Protein AF-A0A7C5IS48-F1 (afdb_monomer)

pLDDT: mean 80.44, std 17.01, range [43.25, 98.69]

Secondary structure (DSSP, 8-state):
-HHHHHHHHHHHHHHHHHHHHHHHHHHHHHHHHHHHHHHHHHT------SS---HHHHHHHHS-TTS---SS--SS--EEEEEEEEETTEEEEEEEEEEE-BTBSB--EEEESSTTSS-EE-S--HHHHHHHH-TT-EEEEEEEEEEEE-TT--EEEEEEEEEE-TT-TTEEEEEEEEEEESSTTSS-B--SSSSTTEEEEEEEETTTTEEEEEET----S---------

Structure (mmCIF, N/CA/C/O backbone):
data_AF-A0A7C5IS48-F1
#
_entry.id   AF-A0A7C5IS48-F1
#
loop_
_atom_site.group_PDB
_atom_site.id
_atom_site.type_symbol
_atom_site.label_atom_id
_atom_site.label_alt_id
_atom_site.label_comp_id
_atom_site.label_asym_id
_atom_site.label_entity_id
_atom_site.label_seq_id
_atom_site.pdbx_PDB_ins_code
_atom_site.Cartn_x
_atom_site.Cartn_y
_atom_site.Cartn_z
_atom_site.occupancy
_atom_site.B_iso_or_equiv
_atom_site.auth_seq_id
_atom_site.auth_comp_id
_atom_site.auth_asym_id
_atom_site.auth_atom_id
_atom_site.pdbx_PDB_model_num
ATOM 1 N N . MET A 1 1 ? -53.962 -25.304 -51.558 1.00 57.97 1 MET A N 1
ATOM 2 C CA . MET A 1 1 ? -52.953 -25.602 -50.511 1.00 57.97 1 MET A CA 1
ATOM 3 C C . MET A 1 1 ? -51.888 -24.504 -50.387 1.00 57.97 1 MET A C 1
ATOM 5 O O . MET A 1 1 ? -51.662 -24.047 -49.278 1.00 57.97 1 MET A O 1
ATOM 9 N N . LYS A 1 2 ? -51.319 -23.993 -51.492 1.00 50.66 2 LYS A N 1
ATOM 10 C CA . LYS A 1 2 ? -50.279 -22.939 -51.477 1.00 50.66 2 LYS A CA 1
ATOM 11 C C . LYS A 1 2 ? -50.697 -21.601 -50.829 1.00 50.66 2 LYS A C 1
ATOM 13 O O . LYS A 1 2 ? -49.914 -21.028 -50.087 1.00 50.66 2 LYS A O 1
ATOM 18 N N . LEU A 1 3 ? -51.941 -21.143 -51.014 1.00 51.78 3 LEU A N 1
ATOM 19 C CA . LEU A 1 3 ? -52.410 -19.853 -50.471 1.00 51.78 3 LEU A CA 1
ATOM 20 C C . LEU A 1 3 ? -52.434 -19.795 -48.926 1.00 51.78 3 LEU A C 1
ATOM 22 O O . LEU A 1 3 ? -52.098 -18.770 -48.344 1.00 51.78 3 LEU A O 1
ATOM 26 N N . LYS A 1 4 ? -52.761 -20.912 -48.255 1.00 57.59 4 LYS A N 1
ATOM 27 C CA . LYS A 1 4 ? -52.736 -21.001 -46.781 1.00 57.59 4 LYS A CA 1
ATOM 28 C C . LYS A 1 4 ? -51.308 -20.962 -46.224 1.00 57.59 4 LYS A C 1
ATOM 30 O O . LYS A 1 4 ? -51.104 -20.455 -45.130 1.00 57.59 4 LYS A O 1
ATOM 35 N N . PHE A 1 5 ? -50.332 -21.458 -46.986 1.00 64.31 5 PHE A N 1
ATOM 36 C CA . PHE A 1 5 ? -48.925 -21.470 -46.586 1.00 64.31 5 PHE A CA 1
ATOM 37 C C . PHE A 1 5 ? -48.302 -20.066 -46.644 1.00 64.31 5 PHE A C 1
ATOM 39 O O . PHE A 1 5 ? -47.622 -19.660 -45.707 1.00 64.31 5 PHE A O 1
ATOM 46 N N . TYR A 1 6 ? -48.613 -19.284 -47.686 1.00 65.00 6 TYR A N 1
ATOM 47 C CA . TYR A 1 6 ? -48.171 -17.886 -47.775 1.00 65.00 6 TYR A CA 1
ATOM 48 C C . TYR A 1 6 ? -48.800 -17.006 -46.690 1.00 65.00 6 TYR A C 1
ATOM 50 O O . TYR A 1 6 ? -48.091 -16.225 -46.067 1.00 65.00 6 TYR A O 1
ATOM 58 N N . ALA A 1 7 ? -50.092 -17.187 -46.388 1.00 73.31 7 ALA A N 1
ATOM 59 C CA . ALA A 1 7 ? -50.751 -16.439 -45.316 1.00 73.31 7 ALA A CA 1
ATOM 60 C C . ALA A 1 7 ? -50.132 -16.720 -43.932 1.00 73.31 7 ALA A C 1
ATOM 62 O O . ALA A 1 7 ? -49.925 -15.793 -43.152 1.00 73.31 7 ALA A O 1
ATOM 63 N N . LEU A 1 8 ? -49.784 -17.981 -43.644 1.00 70.06 8 LEU A N 1
ATOM 64 C CA . LEU A 1 8 ? -49.144 -18.357 -42.380 1.00 70.06 8 LEU A CA 1
ATOM 65 C C . LEU A 1 8 ? -47.710 -17.808 -42.281 1.00 70.06 8 LEU A C 1
ATOM 67 O O . LEU A 1 8 ? -47.314 -17.301 -41.236 1.00 70.06 8 LEU A O 1
ATOM 71 N N . SER A 1 9 ? -46.952 -17.862 -43.380 1.00 67.56 9 SER A N 1
ATOM 72 C CA . SER A 1 9 ? -45.582 -17.340 -43.443 1.00 67.56 9 SER A CA 1
ATOM 73 C C . SER A 1 9 ? -45.536 -15.814 -43.295 1.00 67.56 9 SER A C 1
ATOM 75 O O . SER A 1 9 ? -44.721 -15.300 -42.530 1.00 67.56 9 SER A O 1
ATOM 77 N N . SER A 1 10 ? -46.454 -15.084 -43.938 1.00 72.38 10 SER A N 1
ATOM 78 C CA . SER A 1 10 ? -46.569 -13.629 -43.781 1.00 72.38 10 SER A CA 1
ATOM 79 C C . SER A 1 10 ? -46.988 -13.223 -42.367 1.00 72.38 10 SER A C 1
ATOM 81 O O . SER A 1 10 ? -46.453 -12.252 -41.837 1.00 72.38 10 SER A O 1
ATOM 83 N N . LEU A 1 11 ? -47.889 -13.976 -41.725 1.00 76.94 11 LEU A N 1
ATOM 84 C CA . LEU A 1 11 ? -48.283 -13.722 -40.337 1.00 76.94 11 LEU A CA 1
ATOM 85 C C . LEU A 1 11 ? -47.114 -13.942 -39.367 1.00 76.94 11 LEU A C 1
ATOM 87 O O . LEU A 1 11 ? -46.925 -13.156 -38.442 1.00 76.94 11 LEU A O 1
ATOM 91 N N . MET A 1 12 ? -46.299 -14.974 -39.600 1.00 69.25 12 MET A N 1
ATOM 92 C CA . MET A 1 12 ? -45.146 -15.267 -38.750 1.00 69.25 12 MET A CA 1
ATOM 93 C C . MET A 1 12 ? -44.049 -14.199 -38.876 1.00 69.25 12 MET A C 1
ATOM 95 O O . MET A 1 12 ? -43.512 -13.753 -37.866 1.00 69.25 12 MET A O 1
ATOM 99 N N . LEU A 1 13 ? -43.778 -13.717 -40.095 1.00 69.62 13 LEU A N 1
ATOM 100 C CA . LEU A 1 13 ? -42.854 -12.599 -40.326 1.00 69.62 13 LEU A CA 1
ATOM 101 C C . LEU A 1 13 ? -43.335 -11.306 -39.655 1.00 69.62 13 LEU A C 1
ATOM 103 O O . LEU A 1 13 ? -42.527 -10.582 -39.073 1.00 69.62 13 LEU A O 1
ATOM 107 N N . LEU A 1 14 ? -44.645 -11.039 -39.686 1.00 74.31 14 LEU A N 1
ATOM 108 C CA . LEU A 1 14 ? -45.232 -9.883 -39.009 1.00 74.31 14 LEU A CA 1
ATOM 109 C C . LEU A 1 14 ? -45.065 -9.983 -37.484 1.00 74.31 14 LEU A C 1
ATOM 111 O O . LEU A 1 14 ? -44.668 -9.013 -36.845 1.00 74.31 14 LEU A O 1
ATOM 115 N N . LEU A 1 15 ? -45.309 -11.164 -36.905 1.00 70.44 15 LEU A N 1
ATOM 116 C CA . LEU A 1 15 ? -45.129 -11.407 -35.470 1.00 70.44 15 LEU A CA 1
ATOM 117 C C . LEU A 1 15 ? -43.663 -11.248 -35.041 1.00 70.44 15 LEU A C 1
ATOM 119 O O . LEU A 1 15 ? -43.402 -10.598 -34.029 1.00 70.44 15 LEU A O 1
ATOM 123 N N . CYS A 1 16 ? -42.710 -11.749 -35.834 1.00 62.59 16 CYS A N 1
ATOM 124 C CA . CYS A 1 16 ? -41.281 -11.557 -35.576 1.00 62.59 16 CYS A CA 1
ATOM 125 C C . CYS A 1 16 ? -40.865 -10.077 -35.642 1.00 62.59 16 CYS A C 1
ATOM 127 O O . CYS A 1 16 ? -40.100 -9.610 -34.797 1.00 62.59 16 CYS A O 1
ATOM 129 N N . ALA A 1 17 ? -41.384 -9.314 -36.610 1.00 60.78 17 ALA A N 1
ATOM 130 C CA . ALA A 1 17 ? -41.089 -7.887 -36.733 1.00 60.78 17 ALA A CA 1
ATOM 131 C C . ALA A 1 17 ? -41.628 -7.076 -35.539 1.00 60.78 17 ALA A C 1
ATOM 133 O O . ALA A 1 17 ? -40.940 -6.189 -35.029 1.00 60.78 17 ALA A O 1
ATOM 134 N N . VAL A 1 18 ? -42.825 -7.413 -35.046 1.00 65.06 18 VAL A N 1
ATOM 135 C CA . VAL A 1 18 ? -43.417 -6.768 -33.863 1.00 65.06 18 VAL A CA 1
ATOM 136 C C . VAL A 1 18 ? -42.629 -7.106 -32.591 1.00 65.06 18 VAL A C 1
ATOM 138 O O . VAL A 1 18 ? -42.366 -6.204 -31.795 1.00 65.06 18 VAL A O 1
ATOM 141 N N . SER A 1 19 ? -42.174 -8.354 -32.412 1.00 59.28 19 SER A N 1
ATOM 142 C CA . SER A 1 19 ? -41.349 -8.726 -31.251 1.00 59.28 19 SER A CA 1
ATOM 143 C C . SER A 1 19 ? -39.975 -8.048 -31.254 1.00 59.28 19 SER A C 1
ATOM 145 O O . SER A 1 19 ? -39.525 -7.586 -30.207 1.00 59.28 19 SER A O 1
ATOM 147 N N . LEU A 1 20 ? -39.339 -7.912 -32.425 1.00 55.22 20 LEU A N 1
ATOM 148 C CA . LEU A 1 20 ? -38.066 -7.193 -32.584 1.00 55.22 20 LEU A CA 1
ATOM 149 C C . LEU A 1 20 ? -38.217 -5.692 -32.287 1.00 55.22 20 LEU A C 1
ATOM 151 O O . LEU A 1 20 ? -37.377 -5.104 -31.607 1.00 55.22 20 LEU A O 1
ATOM 155 N N . SER A 1 21 ? -39.310 -5.068 -32.739 1.00 57.66 21 SER A N 1
ATOM 156 C CA . SER A 1 21 ? -39.598 -3.656 -32.450 1.00 57.66 21 SER A CA 1
ATOM 157 C C . SER A 1 21 ? -39.869 -3.407 -30.958 1.00 57.66 21 SER A C 1
ATOM 159 O O . SER A 1 21 ? -39.380 -2.421 -30.402 1.00 57.66 21 SER A O 1
ATOM 161 N N . ALA A 1 22 ? -40.584 -4.319 -30.289 1.00 55.78 22 ALA A N 1
ATOM 162 C CA . ALA A 1 22 ? -40.848 -4.236 -28.853 1.00 55.78 22 ALA A CA 1
ATOM 163 C C . ALA A 1 22 ? -39.563 -4.370 -28.016 1.00 55.78 22 ALA A C 1
ATOM 165 O O . ALA A 1 22 ? -39.333 -3.552 -27.129 1.00 55.78 22 ALA A O 1
ATOM 166 N N . GLN A 1 23 ? -38.691 -5.331 -28.347 1.00 53.84 23 GLN A N 1
ATOM 167 C CA . GLN A 1 23 ? -37.403 -5.520 -27.666 1.00 53.84 23 GLN A CA 1
ATOM 168 C C . GLN A 1 23 ? -36.485 -4.301 -27.803 1.00 53.84 23 GLN A C 1
ATOM 170 O O . GLN A 1 23 ? -35.849 -3.897 -26.831 1.00 53.84 23 GLN A O 1
ATOM 175 N N . ASN A 1 24 ? -36.465 -3.665 -28.978 1.00 57.34 24 ASN A N 1
ATOM 176 C CA . ASN A 1 24 ? -35.643 -2.480 -29.214 1.00 57.34 24 ASN A CA 1
ATOM 177 C C . ASN A 1 24 ? -36.135 -1.271 -28.393 1.00 57.34 24 ASN A C 1
ATOM 179 O O . ASN A 1 24 ? -35.340 -0.522 -27.825 1.00 57.34 24 ASN A O 1
ATOM 183 N N . LYS A 1 25 ? -37.458 -1.116 -28.240 1.00 58.03 25 LYS A N 1
ATOM 184 C CA . LYS A 1 25 ? -38.045 -0.054 -27.409 1.00 58.03 25 LYS A CA 1
ATOM 185 C C . LYS A 1 25 ? -37.717 -0.242 -25.923 1.00 58.03 25 LYS A C 1
ATOM 187 O O . LYS A 1 25 ? -37.352 0.728 -25.268 1.00 58.03 25 LYS A O 1
ATOM 192 N N . THR A 1 26 ? -37.772 -1.474 -25.411 1.00 60.19 26 THR A N 1
ATOM 193 C CA . THR A 1 26 ? -37.408 -1.789 -24.017 1.00 60.19 26 THR A CA 1
ATOM 194 C C . THR A 1 26 ? -35.918 -1.570 -23.743 1.00 60.19 26 THR A C 1
ATOM 196 O O . THR A 1 26 ? -35.571 -0.997 -22.716 1.00 60.19 26 THR A O 1
ATOM 199 N N . LEU A 1 27 ? -35.034 -1.936 -24.679 1.00 57.94 27 LEU A N 1
ATOM 200 C CA . LEU A 1 27 ? -33.594 -1.667 -24.565 1.00 57.94 27 LEU A CA 1
ATOM 201 C C . LEU A 1 27 ? -33.295 -0.163 -24.502 1.00 57.94 27 LEU A C 1
ATOM 203 O O . LEU A 1 27 ? -32.490 0.275 -23.684 1.00 57.94 27 LEU A O 1
ATOM 207 N N . THR A 1 28 ? -33.992 0.626 -25.321 1.00 70.88 28 THR A N 1
ATOM 208 C CA . THR A 1 28 ? -33.801 2.081 -25.372 1.00 70.88 28 THR A CA 1
ATOM 209 C C . THR A 1 28 ? -34.312 2.771 -24.101 1.00 70.88 28 THR A C 1
ATOM 211 O O . THR A 1 28 ? -33.693 3.719 -23.624 1.00 70.88 28 THR A O 1
ATOM 214 N N . GLU A 1 29 ? -35.429 2.311 -23.526 1.00 74.69 29 GLU A N 1
ATOM 215 C CA . GLU A 1 29 ? -35.951 2.856 -22.264 1.00 74.69 29 GLU A CA 1
ATOM 216 C C . GLU A 1 29 ? -35.078 2.463 -21.064 1.00 74.69 29 GLU A C 1
ATOM 218 O O . GLU A 1 29 ? -34.747 3.332 -20.261 1.00 74.69 29 GLU A O 1
ATOM 223 N N . ASN A 1 30 ? -34.588 1.220 -21.004 1.00 72.38 30 ASN A N 1
ATOM 224 C CA . ASN A 1 30 ? -33.653 0.789 -19.958 1.00 72.38 30 ASN A CA 1
ATOM 225 C C . ASN A 1 30 ? -32.337 1.581 -20.006 1.00 72.38 30 ASN A C 1
ATOM 227 O O . ASN A 1 30 ? -31.806 1.969 -18.970 1.00 72.38 30 ASN A O 1
ATOM 231 N N . GLN A 1 31 ? -31.819 1.873 -21.204 1.00 68.50 31 GLN A N 1
ATOM 232 C CA . GLN A 1 31 ? -30.638 2.725 -21.366 1.00 68.50 31 GLN A CA 1
ATOM 233 C C . GLN A 1 31 ? -30.901 4.159 -20.896 1.00 68.50 31 GLN A C 1
ATOM 235 O O . GLN A 1 31 ? -30.065 4.739 -20.208 1.00 68.50 31 GLN A O 1
ATOM 240 N N . LYS A 1 32 ? -32.065 4.739 -21.218 1.00 75.75 32 LYS A N 1
ATOM 241 C CA . LYS A 1 32 ? -32.442 6.075 -20.726 1.00 75.75 32 LYS A CA 1
ATOM 242 C C . LYS A 1 32 ? -32.603 6.109 -19.212 1.00 75.75 32 LYS A C 1
ATOM 244 O O . LYS A 1 32 ? -32.232 7.104 -18.599 1.00 75.75 32 LYS A O 1
ATOM 249 N N . GLU A 1 33 ? -33.171 5.064 -18.622 1.00 79.12 33 GLU A N 1
ATOM 250 C CA . GLU A 1 33 ? -33.325 4.949 -17.175 1.00 79.12 33 GLU A CA 1
ATOM 251 C C . GLU A 1 33 ? -31.961 4.812 -16.496 1.00 79.12 33 GLU A C 1
ATOM 253 O O . GLU A 1 33 ? -31.674 5.572 -15.579 1.00 79.12 33 GLU A O 1
ATOM 258 N N . TYR A 1 34 ? -31.065 3.987 -17.040 1.00 70.31 34 TYR A N 1
ATOM 259 C CA . TYR A 1 34 ? -29.676 3.888 -16.592 1.00 70.31 34 TYR A CA 1
ATOM 260 C C . TYR A 1 34 ? -28.936 5.233 -16.663 1.00 70.31 34 TYR A C 1
ATOM 262 O O . TYR A 1 34 ? -28.350 5.673 -15.676 1.00 70.31 34 TYR A O 1
ATOM 270 N N . PHE A 1 35 ? -29.021 5.949 -17.790 1.00 70.69 35 PHE A N 1
ATOM 271 C CA . PHE A 1 35 ? -28.432 7.287 -17.912 1.00 70.69 35 PHE A CA 1
ATOM 272 C C . PHE A 1 35 ? -29.068 8.303 -16.962 1.00 70.69 35 PHE A C 1
ATOM 274 O O . PHE A 1 35 ? -28.373 9.196 -16.481 1.00 70.69 35 PHE A O 1
ATOM 281 N N . ARG A 1 36 ? -30.371 8.188 -16.687 1.00 75.38 36 ARG A N 1
ATOM 282 C CA . ARG A 1 36 ? -31.075 9.045 -15.730 1.00 75.38 36 ARG A CA 1
ATOM 283 C C . ARG A 1 36 ? -30.624 8.763 -14.301 1.00 75.38 36 ARG A C 1
ATOM 285 O O . ARG A 1 36 ? -30.435 9.723 -13.565 1.00 75.38 36 ARG A O 1
ATOM 292 N N . GLU A 1 37 ? -30.452 7.503 -13.914 1.00 76.38 37 GLU A N 1
ATOM 293 C CA . GLU A 1 37 ? -29.943 7.134 -12.589 1.00 76.38 37 GLU A CA 1
ATOM 294 C C . GLU A 1 37 ? -28.485 7.571 -12.416 1.00 76.38 37 GLU A C 1
ATOM 296 O O . GLU A 1 37 ? -28.183 8.225 -11.424 1.00 76.38 37 GLU A O 1
ATOM 301 N N . LEU A 1 38 ? -27.623 7.380 -13.424 1.00 70.69 38 LEU A N 1
ATOM 302 C CA . LEU A 1 38 ? -26.262 7.939 -13.425 1.00 70.69 38 LEU A CA 1
ATOM 303 C C . LEU A 1 38 ? -26.262 9.466 -13.278 1.00 70.69 38 LEU A C 1
ATOM 305 O O . LEU A 1 38 ? -25.442 10.031 -12.558 1.00 70.69 38 LEU A O 1
ATOM 309 N N . TRP A 1 39 ? -27.185 10.151 -13.959 1.00 68.75 39 TRP A N 1
ATOM 310 C CA . TRP A 1 39 ? -27.349 11.597 -13.818 1.00 68.75 39 TRP A CA 1
ATOM 311 C C . TRP A 1 39 ? -27.853 11.991 -12.433 1.00 68.75 39 TRP A C 1
ATOM 313 O O . TRP A 1 39 ? -27.380 12.975 -11.879 1.00 68.75 39 TRP A O 1
ATOM 323 N N . LYS A 1 40 ? -28.800 11.253 -11.854 1.00 73.94 40 LYS A N 1
ATOM 324 C CA . LYS A 1 40 ? -29.252 11.511 -10.486 1.00 73.94 40 LYS A CA 1
ATOM 325 C C . LYS A 1 40 ? -28.097 11.321 -9.515 1.00 73.94 40 LYS A C 1
ATOM 327 O O . LYS A 1 40 ? -27.776 12.264 -8.811 1.00 73.94 40 LYS A O 1
ATOM 332 N N . GLU A 1 41 ? -27.421 10.178 -9.543 1.00 63.06 41 GLU A N 1
ATOM 333 C CA . GLU A 1 41 ? -26.299 9.866 -8.657 1.00 63.06 41 GLU A CA 1
ATOM 334 C C . GLU A 1 41 ? -25.179 10.911 -8.754 1.00 63.06 41 GLU A C 1
ATOM 336 O O . GLU A 1 41 ? -24.753 11.456 -7.738 1.00 63.06 41 GLU A O 1
ATOM 341 N N . LYS A 1 42 ? -24.782 11.289 -9.976 1.00 63.16 42 LYS A N 1
ATOM 342 C CA . LYS A 1 42 ? -23.733 12.292 -10.218 1.00 63.16 42 LYS A CA 1
ATOM 343 C C . LYS A 1 42 ? -24.105 13.706 -9.758 1.00 63.16 42 LYS A C 1
ATOM 345 O O . LYS A 1 42 ? -23.215 14.506 -9.482 1.00 63.16 42 LYS A O 1
ATOM 350 N N . TYR A 1 43 ? -25.397 14.023 -9.687 1.00 58.03 43 TYR A N 1
ATOM 351 C CA . TYR A 1 43 ? -25.901 15.345 -9.307 1.00 58.03 43 TYR A CA 1
ATOM 352 C C . TYR A 1 43 ? -26.711 15.334 -8.014 1.00 58.03 43 TYR A C 1
ATOM 354 O O . TYR A 1 43 ? -27.408 16.308 -7.728 1.00 58.03 43 TYR A O 1
ATOM 362 N N . HIS A 1 44 ? -26.617 14.277 -7.205 1.00 54.28 44 HIS A N 1
ATOM 363 C CA . HIS A 1 44 ? -27.117 14.330 -5.844 1.00 54.28 44 HIS A CA 1
ATOM 364 C C . HIS A 1 44 ? -26.310 15.403 -5.105 1.00 54.28 44 HIS A C 1
ATOM 366 O O . HIS A 1 44 ? -25.109 15.218 -4.893 1.00 54.28 44 HIS A O 1
ATOM 372 N N . PRO A 1 45 ? -26.920 16.537 -4.701 1.00 48.16 45 PRO A N 1
ATOM 373 C CA . PRO A 1 45 ? -26.252 17.403 -3.753 1.00 48.16 45 PRO A CA 1
ATOM 374 C C . PRO A 1 45 ? -26.017 16.552 -2.510 1.00 48.16 45 PRO A C 1
ATOM 376 O O . PRO A 1 45 ? -26.952 15.916 -2.011 1.00 48.16 45 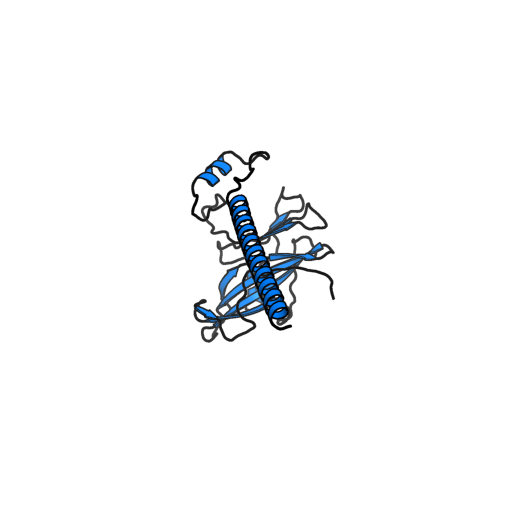PRO A O 1
ATOM 379 N N . ALA A 1 46 ? -24.767 16.493 -2.051 1.00 47.44 46 ALA A N 1
ATOM 380 C CA . ALA A 1 46 ? -24.433 15.805 -0.819 1.00 47.44 46 ALA A CA 1
ATOM 381 C C . ALA A 1 46 ? -25.440 16.249 0.249 1.00 47.44 46 ALA A C 1
ATOM 383 O O . ALA A 1 46 ? -25.546 17.441 0.550 1.00 47.44 46 ALA A O 1
ATOM 384 N N . LYS A 1 47 ? -26.203 15.308 0.816 1.00 47.78 47 LYS A N 1
ATOM 385 C CA . LYS A 1 47 ? -26.972 15.544 2.045 1.00 47.78 47 LYS A CA 1
ATOM 386 C C . LYS A 1 47 ? -25.989 15.653 3.219 1.00 47.78 47 LYS A C 1
ATOM 388 O O . LYS A 1 47 ? -26.029 14.883 4.166 1.00 47.78 47 LYS A O 1
ATOM 393 N N . GLY A 1 48 ? -25.062 16.599 3.129 1.00 47.28 48 GLY A N 1
ATOM 394 C CA . GLY A 1 48 ? -24.145 16.996 4.182 1.00 47.28 48 GLY A CA 1
ATOM 395 C C . GLY A 1 48 ? -24.765 18.133 4.977 1.00 47.28 48 GLY A C 1
ATOM 396 O O . GLY A 1 48 ? -24.275 19.255 4.930 1.00 47.28 48 GLY A O 1
ATOM 397 N N . SER A 1 49 ? -25.886 17.879 5.652 1.00 43.56 49 SER A N 1
ATOM 398 C CA . SER A 1 49 ? -26.468 18.877 6.556 1.00 43.56 49 SER A CA 1
ATOM 399 C C . SER A 1 49 ? -27.212 18.276 7.743 1.00 43.56 49 SER A C 1
ATOM 401 O O . SER A 1 49 ? -28.163 18.886 8.222 1.00 43.56 49 SER A O 1
ATOM 403 N N . GLU A 1 50 ? -26.806 17.103 8.231 1.00 46.28 50 GLU A N 1
ATOM 404 C CA . GLU A 1 50 ? -27.315 16.621 9.524 1.00 46.28 50 GLU A CA 1
ATOM 405 C C . GLU A 1 50 ? -26.227 16.274 10.540 1.00 46.28 50 GLU A C 1
ATOM 407 O O . GLU A 1 50 ? -26.525 16.258 11.729 1.00 46.28 50 GLU A O 1
ATOM 412 N N . HIS A 1 51 ? -24.959 16.099 10.152 1.00 45.44 51 HIS A N 1
ATOM 413 C CA . HIS A 1 51 ? -23.860 15.899 11.107 1.00 45.44 51 HIS A CA 1
ATOM 414 C C . HIS A 1 51 ? -22.730 16.906 10.863 1.00 45.44 51 HIS A C 1
ATOM 416 O O . HIS A 1 51 ? -21.791 16.645 10.123 1.00 45.44 51 HIS A O 1
ATOM 422 N N . GLY A 1 52 ? -22.861 18.086 11.476 1.00 43.25 52 GLY A N 1
ATOM 423 C CA . GLY A 1 52 ? -21.744 18.865 12.029 1.00 43.25 52 GLY A CA 1
ATOM 424 C C . GLY A 1 52 ? -20.580 19.311 11.134 1.00 43.25 52 GLY A C 1
ATOM 425 O O . GLY A 1 52 ? -19.603 19.813 11.683 1.00 43.25 52 GLY A O 1
ATOM 426 N N . ALA A 1 53 ? -20.632 19.178 9.807 1.00 44.16 53 ALA A N 1
ATOM 427 C CA . ALA A 1 53 ? -19.616 19.778 8.946 1.00 44.16 53 ALA A CA 1
ATOM 428 C C . ALA A 1 53 ? -19.702 21.308 9.069 1.00 44.16 53 ALA A C 1
ATOM 430 O O . ALA A 1 53 ? -20.763 21.899 8.851 1.00 44.16 53 ALA A O 1
ATOM 431 N N . SER A 1 54 ? -18.601 21.947 9.475 1.00 50.59 54 SER A N 1
ATOM 432 C CA . SER A 1 54 ? -18.543 23.399 9.650 1.00 50.59 54 SER A CA 1
ATOM 433 C C . SER A 1 54 ? -18.943 24.107 8.352 1.00 50.59 54 SER A C 1
ATOM 435 O O . SER A 1 54 ? -18.633 23.650 7.250 1.00 50.59 54 SER A O 1
ATOM 437 N N . SER A 1 55 ? -19.632 25.243 8.464 1.00 49.22 55 SER A N 1
ATOM 438 C CA . SER A 1 55 ? -20.094 26.042 7.319 1.00 49.22 55 SER A CA 1
ATOM 439 C C . SER A 1 55 ? -18.974 26.411 6.334 1.00 49.22 55 SER A C 1
ATOM 441 O O . SER A 1 55 ? -19.245 26.592 5.151 1.00 49.22 55 SER A O 1
ATOM 443 N N . GLN A 1 56 ? -17.719 26.438 6.793 1.00 50.00 56 GLN A N 1
ATOM 444 C CA . GLN A 1 56 ? -16.533 26.623 5.953 1.00 50.00 56 GLN A CA 1
ATOM 445 C C . GLN A 1 56 ? -16.295 25.470 4.971 1.00 50.00 56 GLN A C 1
ATOM 447 O O . GLN A 1 56 ? -15.961 25.727 3.821 1.00 50.00 56 GLN A O 1
ATOM 452 N N . LEU A 1 57 ? -16.497 24.211 5.376 1.00 50.28 57 LEU A N 1
ATOM 453 C CA . LEU A 1 57 ? -16.341 23.061 4.476 1.00 50.28 57 LEU A CA 1
ATOM 454 C C . LEU A 1 57 ? -17.376 23.119 3.347 1.00 50.28 57 LEU A C 1
ATOM 456 O O . LEU A 1 57 ? -17.028 22.971 2.179 1.00 50.28 57 LEU A O 1
ATOM 460 N N . ALA A 1 58 ? -18.632 23.422 3.683 1.00 47.91 58 ALA A N 1
ATOM 461 C CA . ALA A 1 58 ? -19.726 23.530 2.717 1.00 47.91 58 ALA A CA 1
ATOM 462 C C . ALA A 1 58 ? -19.555 24.689 1.713 1.00 47.91 58 ALA A C 1
ATOM 464 O O . ALA A 1 58 ? -20.016 24.581 0.574 1.00 47.91 58 ALA A O 1
ATOM 465 N N . GLU A 1 59 ? -18.901 25.787 2.105 1.00 49.69 59 GLU A N 1
ATOM 466 C CA . GLU A 1 59 ? -18.572 26.892 1.195 1.00 49.69 59 GLU A CA 1
ATOM 467 C C . GLU A 1 59 ? -17.408 26.551 0.257 1.00 49.69 59 GLU A C 1
ATOM 469 O O . GLU A 1 59 ? -17.494 26.855 -0.934 1.00 49.69 59 GLU A 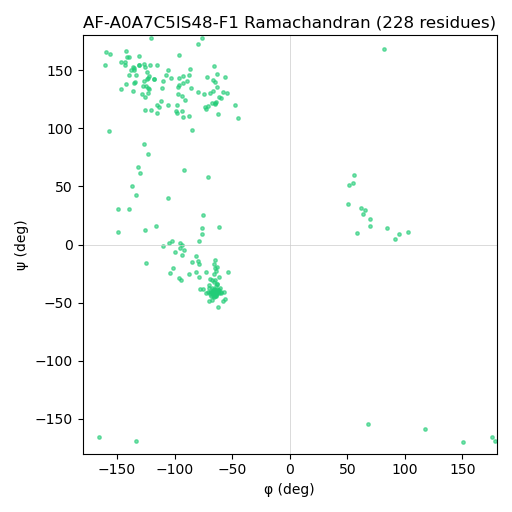O 1
ATOM 474 N N . THR A 1 60 ? -16.386 25.830 0.732 1.00 49.50 60 THR A N 1
ATOM 475 C CA . THR A 1 60 ? -15.284 25.342 -0.117 1.00 49.50 60 THR A CA 1
ATOM 476 C C . THR A 1 60 ? -15.801 24.420 -1.228 1.00 49.50 60 THR A C 1
ATOM 478 O O . THR A 1 60 ? -15.429 24.595 -2.388 1.00 49.50 60 THR A O 1
ATOM 481 N N . PHE A 1 61 ? -16.752 23.524 -0.924 1.00 49.16 61 PHE A N 1
ATOM 482 C CA . PHE A 1 61 ? -17.357 22.616 -1.912 1.00 49.16 61 PHE A CA 1
ATOM 483 C C . PHE A 1 61 ? -18.158 23.321 -3.020 1.00 49.16 61 PHE A C 1
ATOM 485 O O . PHE A 1 61 ? -18.337 22.755 -4.098 1.00 49.16 61 PHE A O 1
ATOM 492 N N . LYS A 1 62 ? -18.644 24.550 -2.799 1.00 47.75 62 LYS A N 1
ATOM 493 C CA . LYS A 1 62 ? -19.442 25.285 -3.798 1.00 47.75 62 LYS A CA 1
ATOM 494 C C . LYS A 1 62 ? -18.604 26.055 -4.822 1.00 47.75 62 LYS A C 1
ATOM 496 O O . LYS A 1 62 ? -19.157 26.468 -5.839 1.00 47.75 62 LYS A O 1
ATOM 501 N N . ALA A 1 63 ? -17.310 26.266 -4.581 1.00 45.59 63 ALA A N 1
ATOM 502 C CA . ALA A 1 63 ? -16.547 27.266 -5.328 1.00 45.59 63 ALA A CA 1
ATOM 503 C C . ALA A 1 63 ? -15.920 26.781 -6.652 1.00 45.59 63 ALA A C 1
ATOM 505 O O . ALA A 1 63 ? -15.736 27.601 -7.544 1.00 45.59 63 ALA A O 1
ATOM 506 N N . ASN A 1 64 ? -15.631 25.486 -6.839 1.00 46.16 64 ASN A N 1
ATOM 507 C CA . ASN A 1 64 ? -14.805 25.024 -7.973 1.00 46.16 64 ASN A CA 1
ATOM 508 C C . ASN A 1 64 ? -15.433 23.861 -8.748 1.00 46.16 64 ASN A C 1
ATOM 510 O O . ASN A 1 64 ? -14.864 22.778 -8.836 1.00 46.16 64 ASN A O 1
ATOM 514 N N . GLY A 1 65 ? -16.605 24.085 -9.340 1.00 48.41 65 GLY A N 1
ATOM 515 C CA . GLY A 1 65 ? -17.396 23.060 -10.034 1.00 48.41 65 GLY A CA 1
ATOM 516 C C . GLY A 1 65 ? -16.771 22.365 -11.257 1.00 48.41 65 GLY A C 1
ATOM 517 O O . GLY A 1 65 ? -17.531 21.742 -11.989 1.00 48.41 65 GLY A O 1
ATOM 518 N N . LEU A 1 66 ? -15.456 22.451 -11.511 1.00 50.94 66 LEU A N 1
ATOM 519 C CA . LEU A 1 66 ? -14.768 21.768 -12.623 1.00 50.94 66 LEU A CA 1
ATOM 520 C C . LEU A 1 66 ? -13.293 21.373 -12.345 1.00 50.94 66 LEU A C 1
ATOM 522 O O . LEU A 1 66 ? -12.602 20.997 -13.289 1.00 50.94 66 LEU A O 1
ATOM 526 N N . GLY A 1 67 ? -12.785 21.454 -11.108 1.00 55.81 67 GLY A N 1
ATOM 527 C CA . GLY A 1 67 ? -11.372 21.159 -10.800 1.00 55.81 67 GLY A CA 1
ATOM 528 C C . GLY A 1 67 ? -11.181 20.203 -9.623 1.00 55.81 67 GLY A C 1
ATOM 529 O O . GLY A 1 67 ? -12.037 20.132 -8.741 1.00 55.81 67 GLY A O 1
ATOM 530 N N . GLU A 1 68 ? -10.052 19.487 -9.611 1.00 60.75 68 GLU A N 1
ATOM 531 C CA . GLU A 1 68 ? -9.584 18.737 -8.441 1.00 60.75 68 GLU A CA 1
ATOM 532 C C . GLU A 1 68 ? -9.498 19.679 -7.236 1.00 60.75 68 GLU A C 1
ATOM 534 O O . GLU A 1 68 ? -8.972 20.792 -7.323 1.00 60.75 68 GLU A O 1
ATOM 539 N N . MET A 1 69 ? -10.077 19.258 -6.114 1.00 63.38 69 MET A N 1
ATOM 540 C CA . MET A 1 69 ? -10.157 20.069 -4.908 1.00 63.38 69 MET A CA 1
ATOM 541 C C . MET A 1 69 ? -9.344 19.407 -3.814 1.00 63.38 69 MET A C 1
ATOM 543 O O . MET A 1 69 ? -9.636 18.290 -3.388 1.00 63.38 69 MET A O 1
ATOM 547 N N . LYS A 1 70 ? -8.343 20.135 -3.327 1.00 67.56 70 LYS A N 1
ATOM 548 C CA . LYS A 1 70 ? -7.587 19.722 -2.158 1.00 67.56 70 LYS A CA 1
ATOM 549 C C . LYS A 1 70 ? -8.502 19.724 -0.939 1.00 67.56 70 LYS A C 1
ATOM 551 O O . LYS A 1 70 ? -9.090 20.748 -0.597 1.00 67.56 70 LYS A O 1
ATOM 556 N N . VAL A 1 71 ? -8.626 18.566 -0.301 1.00 66.62 71 VAL A N 1
ATOM 557 C CA . VAL A 1 71 ? -9.470 18.395 0.890 1.00 66.62 71 VAL A CA 1
ATOM 558 C C . VAL A 1 71 ? -8.743 18.874 2.154 1.00 66.62 71 VAL A C 1
ATOM 560 O O . VAL A 1 71 ? -9.386 19.264 3.126 1.00 66.62 71 VAL A O 1
ATOM 563 N N . SER A 1 72 ? -7.406 18.903 2.141 1.00 69.00 72 SER A N 1
ATOM 564 C CA . SER A 1 72 ? -6.595 19.415 3.245 1.00 69.00 72 SER A CA 1
ATOM 565 C C . SER A 1 72 ? -6.253 20.899 3.063 1.00 69.00 72 SER A C 1
ATOM 567 O O . SER A 1 72 ? -5.983 21.378 1.964 1.00 69.00 72 SER A O 1
ATOM 569 N N . SER A 1 73 ? -6.193 21.643 4.172 1.00 67.44 73 SER A N 1
ATOM 570 C CA . SER A 1 73 ? -5.629 23.003 4.200 1.00 67.44 73 SER A CA 1
ATOM 571 C C . SER A 1 73 ? -4.097 22.999 4.160 1.00 67.44 73 SER A C 1
ATOM 573 O O . SER A 1 73 ? -3.465 24.025 4.411 1.00 67.44 73 SER A O 1
ATOM 575 N N . ASN A 1 74 ? -3.493 21.832 3.921 1.00 63.12 74 ASN A N 1
ATOM 576 C CA . ASN A 1 74 ? -2.060 21.683 3.820 1.00 63.12 74 ASN A CA 1
ATOM 577 C C . ASN A 1 74 ? -1.595 22.421 2.563 1.00 63.12 74 ASN A C 1
ATOM 579 O O . ASN A 1 74 ? -2.070 22.156 1.466 1.00 63.12 74 ASN A O 1
ATOM 583 N N . THR A 1 75 ? -0.697 23.386 2.698 1.00 63.78 75 THR A N 1
ATOM 584 C CA . THR A 1 75 ? -0.187 24.165 1.560 1.00 63.78 75 THR A CA 1
ATOM 585 C C . THR A 1 75 ? 1.117 23.605 1.006 1.00 63.78 75 THR A C 1
ATOM 587 O O . THR A 1 75 ? 1.627 24.130 0.022 1.00 63.78 75 THR A O 1
ATOM 590 N N . VAL A 1 76 ? 1.655 22.555 1.632 1.00 58.97 76 VAL A N 1
ATOM 591 C CA . VAL A 1 76 ? 3.013 22.058 1.381 1.00 58.97 76 VAL A CA 1
ATOM 592 C C . VAL A 1 76 ? 3.016 20.782 0.533 1.00 58.97 76 VAL A C 1
ATOM 594 O O . VAL A 1 76 ? 4.002 20.517 -0.143 1.00 58.97 76 VAL A O 1
ATOM 597 N N . THR A 1 77 ? 1.930 20.006 0.548 1.00 60.50 77 THR A N 1
ATOM 598 C CA . THR A 1 77 ? 1.964 18.586 0.167 1.00 60.50 77 THR A CA 1
ATOM 599 C C . THR A 1 77 ? 0.942 18.273 -0.924 1.00 60.50 77 THR A C 1
ATOM 601 O O . THR A 1 77 ? -0.236 18.585 -0.767 1.00 60.50 77 THR A O 1
ATOM 604 N N . ASP A 1 78 ? 1.345 17.657 -2.029 1.00 67.56 78 ASP A N 1
ATOM 605 C CA . ASP A 1 78 ? 0.382 16.996 -2.914 1.00 67.56 78 ASP A CA 1
ATOM 606 C C . ASP A 1 78 ? 0.157 15.589 -2.348 1.00 67.56 78 ASP A C 1
ATOM 608 O O . ASP A 1 78 ? 1.001 14.703 -2.464 1.00 67.56 78 ASP A O 1
ATOM 612 N N . GLU A 1 79 ? -0.942 15.443 -1.608 1.00 72.25 79 GLU A N 1
ATOM 613 C CA . GLU A 1 79 ? -1.421 14.173 -1.062 1.00 72.25 79 GLU A CA 1
ATOM 614 C C . GLU A 1 79 ? -2.423 13.580 -2.051 1.00 72.25 79 GLU A C 1
ATOM 616 O O . GLU A 1 79 ? -3.366 14.257 -2.468 1.00 72.25 79 GLU A O 1
ATOM 621 N N . GLY A 1 80 ? -2.213 12.321 -2.427 1.00 84.56 80 GLY A N 1
ATOM 622 C CA . GLY A 1 80 ? -3.028 11.628 -3.420 1.00 84.56 80 GLY A CA 1
ATOM 623 C C . GLY A 1 80 ? -3.488 10.262 -2.937 1.00 84.56 80 GLY A C 1
ATOM 624 O O . GLY A 1 80 ? -2.934 9.701 -1.996 1.00 84.56 80 GLY A O 1
ATOM 625 N N . GLU A 1 81 ? -4.509 9.727 -3.601 1.00 90.38 81 GLU A N 1
ATOM 626 C CA . GLU A 1 81 ? -4.864 8.303 -3.524 1.00 90.38 81 GLU A CA 1
ATOM 627 C C . GLU A 1 81 ? -5.028 7.731 -2.103 1.00 90.38 81 GLU A C 1
ATOM 629 O O . GLU A 1 81 ? -4.433 6.703 -1.774 1.00 90.38 81 GLU A O 1
ATOM 634 N N . PRO A 1 82 ? -5.829 8.368 -1.227 1.00 93.06 82 PRO A N 1
ATOM 635 C CA . PRO A 1 82 ? -6.069 7.808 0.088 1.00 93.06 82 PRO A CA 1
ATOM 636 C C . PRO A 1 82 ? -6.830 6.483 -0.023 1.00 93.06 82 PRO A C 1
ATOM 638 O O . PRO A 1 82 ? -7.796 6.358 -0.781 1.00 93.06 82 PRO A O 1
ATOM 641 N N . PHE A 1 83 ? -6.442 5.523 0.806 1.00 96.31 83 PHE A N 1
ATOM 642 C CA . PHE A 1 83 ? -7.154 4.274 1.016 1.00 96.31 83 PHE A CA 1
ATOM 643 C C . PHE A 1 83 ? -7.371 4.065 2.510 1.00 96.31 83 PHE A C 1
ATOM 645 O O . PHE A 1 83 ? -6.442 4.174 3.311 1.00 96.31 83 PHE A O 1
ATOM 652 N N . ILE A 1 84 ? -8.615 3.776 2.885 1.00 97.00 84 ILE A N 1
ATOM 653 C CA . ILE A 1 84 ? -9.049 3.584 4.269 1.00 97.00 84 ILE A CA 1
ATOM 654 C C . ILE A 1 84 ? -9.755 2.241 4.406 1.00 97.00 84 ILE A C 1
ATOM 656 O O . ILE A 1 84 ? -10.532 1.853 3.534 1.00 97.00 84 ILE A O 1
ATOM 660 N N . MET A 1 85 ? -9.515 1.541 5.512 1.00 97.12 85 MET A N 1
ATOM 661 C CA . MET A 1 85 ? -10.213 0.299 5.821 1.00 97.12 85 MET A CA 1
ATOM 662 C C . MET A 1 85 ? -10.518 0.188 7.312 1.00 97.12 85 MET A C 1
ATOM 664 O O . MET A 1 85 ? -9.677 0.497 8.152 1.00 97.12 85 MET A O 1
ATOM 668 N N . VAL A 1 86 ? -11.727 -0.273 7.629 1.00 97.75 86 VAL A N 1
ATOM 669 C CA . VAL A 1 86 ? -12.158 -0.606 8.991 1.00 97.75 86 VAL A CA 1
ATOM 670 C C . VAL A 1 86 ? -12.001 -2.108 9.184 1.00 97.75 86 VAL A C 1
ATOM 672 O O . VAL A 1 86 ? -12.382 -2.887 8.307 1.00 97.75 86 VAL A O 1
ATOM 675 N N . ASN A 1 87 ? -11.447 -2.521 10.319 1.00 96.75 87 ASN A N 1
ATOM 676 C CA . ASN A 1 87 ? -11.338 -3.931 10.657 1.00 96.75 87 ASN A CA 1
ATOM 677 C C . ASN A 1 87 ? -12.744 -4.539 10.820 1.00 96.75 87 ASN A C 1
ATOM 679 O O . ASN A 1 87 ? -13.518 -4.071 11.658 1.00 96.75 87 ASN A O 1
ATOM 683 N N . PRO A 1 88 ? -13.101 -5.592 10.060 1.00 94.12 88 PRO A N 1
ATOM 684 C CA . PRO A 1 88 ? -14.443 -6.173 10.113 1.00 94.12 88 PRO A CA 1
ATOM 685 C C . PRO A 1 88 ? -14.772 -6.808 11.472 1.00 94.12 88 PRO A C 1
ATOM 687 O O . PRO A 1 88 ? -15.945 -6.984 11.794 1.00 94.12 88 PRO A O 1
ATOM 690 N N . ASN A 1 89 ? -13.750 -7.139 12.266 1.00 94.69 89 ASN A N 1
ATOM 691 C CA . ASN A 1 89 ? -13.891 -7.764 13.578 1.00 94.69 89 ASN A CA 1
ATOM 692 C C . ASN A 1 89 ? -13.760 -6.760 14.741 1.00 94.69 89 ASN A C 1
ATOM 694 O O . ASN A 1 89 ? -13.955 -7.146 15.892 1.00 94.69 89 ASN A O 1
ATOM 698 N N . ASP A 1 90 ? -13.406 -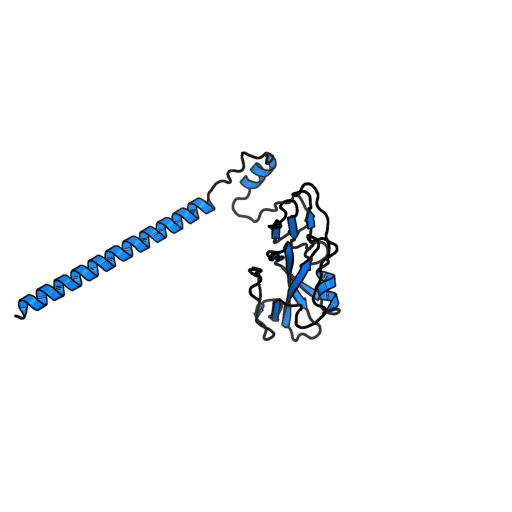5.500 14.463 1.00 97.31 90 ASP A N 1
ATOM 699 C CA . ASP A 1 90 ? -13.169 -4.460 15.469 1.00 97.31 90 ASP A CA 1
ATOM 700 C C . ASP A 1 90 ? -13.337 -3.058 14.857 1.00 97.31 90 ASP A C 1
ATOM 702 O O . ASP A 1 90 ? -12.414 -2.518 14.252 1.00 97.31 90 ASP A O 1
ATOM 706 N N . SER A 1 91 ? -14.508 -2.443 15.029 1.00 96.88 91 SER A N 1
ATOM 707 C CA . SER A 1 91 ? -14.804 -1.135 14.427 1.00 96.88 91 SER A CA 1
ATOM 708 C C . SER A 1 91 ? -13.956 0.017 14.968 1.00 96.88 91 SER A C 1
ATOM 710 O O . SER A 1 91 ? -13.896 1.065 14.326 1.00 96.88 91 SER A O 1
ATOM 712 N N . ASP A 1 92 ? -13.304 -0.158 16.120 1.00 98.25 92 ASP A N 1
ATOM 713 C CA . ASP A 1 92 ? -12.412 0.859 16.675 1.00 98.25 92 ASP A CA 1
ATOM 714 C C . ASP A 1 92 ? -11.044 0.845 15.977 1.00 98.25 92 ASP A C 1
ATOM 716 O O . ASP A 1 92 ? -10.303 1.829 16.046 1.00 98.25 92 ASP A O 1
ATOM 720 N N . ASN A 1 93 ? -10.717 -0.240 15.262 1.00 98.44 93 ASN A N 1
ATOM 721 C CA . ASN A 1 93 ? -9.515 -0.338 14.454 1.00 98.44 93 ASN A CA 1
ATOM 722 C C . ASN A 1 93 ? -9.768 0.090 13.005 1.00 98.44 93 ASN A C 1
ATOM 724 O O . ASN A 1 93 ? -10.389 -0.624 12.218 1.00 98.44 93 ASN A O 1
ATOM 728 N N . VAL A 1 94 ? -9.207 1.241 12.640 1.00 98.62 94 VAL A N 1
ATOM 729 C CA . VAL A 1 94 ? -9.215 1.764 11.269 1.00 98.62 94 VAL A CA 1
ATOM 730 C C . VAL A 1 94 ? -7.780 2.024 10.833 1.00 98.62 94 VAL A C 1
ATOM 732 O O . VAL A 1 94 ? -6.957 2.471 11.632 1.00 98.62 94 VAL A O 1
ATOM 735 N N . VAL A 1 95 ? -7.482 1.746 9.568 1.00 98.62 95 VAL A N 1
ATOM 736 C CA . VAL A 1 95 ? -6.180 2.000 8.944 1.00 98.62 95 VAL A CA 1
ATOM 737 C C . VAL A 1 95 ? -6.336 2.890 7.719 1.00 98.62 95 VAL A C 1
ATOM 739 O O . VAL A 1 95 ? -7.319 2.779 6.987 1.00 98.62 95 VAL A O 1
ATOM 742 N N . VAL A 1 96 ? -5.370 3.781 7.507 1.00 98.12 96 VAL A N 1
ATOM 743 C CA . VAL A 1 96 ? -5.311 4.720 6.383 1.00 98.12 96 VAL A CA 1
ATOM 744 C C . VAL A 1 96 ? -3.901 4.747 5.813 1.00 98.12 96 VAL A C 1
ATOM 746 O O . VAL A 1 96 ? -2.924 4.772 6.556 1.00 98.12 96 VAL A O 1
ATOM 749 N N . SER A 1 97 ? -3.799 4.793 4.491 1.00 97.31 97 SER A N 1
ATOM 750 C CA . SER A 1 97 ? -2.575 5.131 3.776 1.00 97.31 97 SER A CA 1
ATOM 751 C C . SER A 1 97 ? -2.912 6.016 2.585 1.00 97.31 97 SER A C 1
ATOM 753 O O . SER A 1 97 ? -4.074 6.131 2.203 1.00 97.31 97 SER A O 1
ATOM 755 N N . TYR A 1 98 ? -1.915 6.707 2.058 1.00 94.44 98 TYR A N 1
ATOM 756 C CA . TYR A 1 98 ? -2.050 7.657 0.962 1.00 94.44 98 TYR A CA 1
ATOM 757 C C . TYR A 1 98 ? -0.684 7.860 0.306 1.00 94.44 98 TYR A C 1
ATOM 759 O O . TYR A 1 98 ? 0.344 7.500 0.880 1.00 94.44 98 TYR A O 1
ATOM 767 N N . MET A 1 99 ? -0.660 8.451 -0.884 1.00 93.81 99 MET A N 1
ATOM 768 C CA . MET A 1 99 ? 0.575 8.917 -1.507 1.00 93.81 99 MET A CA 1
ATOM 769 C C . MET A 1 99 ? 1.074 10.177 -0.813 1.00 93.81 99 MET A C 1
ATOM 771 O O . MET A 1 99 ? 0.414 11.217 -0.846 1.00 93.81 99 MET A O 1
ATOM 775 N N . ASP A 1 100 ? 2.264 10.094 -0.231 1.00 91.12 100 ASP A N 1
ATOM 776 C CA . ASP A 1 100 ? 2.979 11.236 0.325 1.00 91.12 100 ASP A CA 1
ATOM 777 C C . ASP A 1 100 ? 4.223 11.525 -0.522 1.00 91.12 100 ASP A C 1
ATOM 779 O O . ASP A 1 100 ? 5.073 10.652 -0.705 1.00 91.12 100 ASP A O 1
ATOM 783 N N . LEU A 1 101 ? 4.317 12.756 -1.032 1.00 87.56 101 LEU A N 1
ATOM 784 C CA . LEU A 1 101 ? 5.392 13.228 -1.910 1.00 87.56 101 LEU A CA 1
ATOM 785 C C . LEU A 1 101 ? 6.399 14.156 -1.209 1.00 87.56 101 LEU A C 1
ATOM 787 O O . LEU A 1 101 ? 7.346 14.629 -1.837 1.00 87.56 101 LEU A O 1
ATOM 791 N N . ASN A 1 102 ? 6.239 14.419 0.090 1.00 83.62 102 ASN A N 1
ATOM 792 C CA . ASN A 1 102 ? 6.992 15.472 0.784 1.00 83.62 102 ASN A CA 1
ATOM 793 C C . ASN A 1 102 ? 8.491 15.220 0.890 1.00 83.62 102 ASN A C 1
ATOM 795 O O . ASN A 1 102 ? 9.276 16.161 0.922 1.00 83.62 102 ASN A O 1
ATOM 799 N N . ASN A 1 103 ? 8.884 13.953 0.986 1.00 82.31 103 ASN A N 1
ATOM 800 C CA . ASN A 1 103 ? 10.275 13.532 1.127 1.00 82.31 103 ASN A CA 1
ATOM 801 C C . ASN A 1 103 ? 10.534 12.323 0.223 1.00 82.31 103 ASN A C 1
ATOM 803 O O . ASN A 1 103 ? 11.028 11.288 0.671 1.00 82.31 103 ASN A O 1
ATOM 807 N N . GLY A 1 104 ? 10.139 12.461 -1.043 1.00 87.12 104 GLY A N 1
ATOM 808 C CA . GLY A 1 104 ? 10.043 11.347 -1.982 1.00 87.12 104 GLY A CA 1
ATOM 809 C C . GLY A 1 104 ? 8.736 10.576 -1.816 1.00 87.12 104 GLY A C 1
ATOM 810 O O . GLY A 1 104 ? 8.005 10.775 -0.847 1.00 87.12 104 GLY A O 1
ATOM 811 N N . LEU A 1 105 ? 8.451 9.709 -2.788 1.00 92.50 105 LEU A N 1
ATOM 812 C CA . LEU A 1 105 ? 7.220 8.931 -2.817 1.00 92.50 105 LEU A CA 1
ATOM 813 C C . LEU A 1 105 ? 7.234 7.823 -1.758 1.00 92.50 105 LEU A C 1
ATOM 815 O O . LEU A 1 105 ? 8.018 6.869 -1.822 1.00 92.50 105 LEU A O 1
ATOM 819 N N . ARG A 1 106 ? 6.306 7.925 -0.813 1.00 94.06 106 ARG A N 1
ATOM 820 C CA . ARG A 1 106 ? 6.095 6.949 0.257 1.00 94.06 106 ARG A CA 1
ATOM 821 C C . ARG A 1 106 ? 4.609 6.757 0.534 1.00 94.06 106 ARG A C 1
ATOM 823 O O . ARG A 1 106 ? 3.798 7.623 0.216 1.00 94.06 106 ARG A O 1
ATOM 830 N N . PHE A 1 107 ? 4.290 5.645 1.187 1.00 96.44 107 PHE A N 1
ATOM 831 C CA . PHE A 1 107 ? 2.922 5.288 1.554 1.00 96.44 107 PHE A CA 1
ATOM 832 C C . PHE A 1 107 ? 2.843 5.087 3.071 1.00 96.44 107 PHE A C 1
ATOM 834 O O . PHE A 1 107 ? 2.925 3.955 3.554 1.00 96.44 107 PHE A O 1
ATOM 841 N N . PRO A 1 108 ? 2.788 6.174 3.866 1.00 96.19 108 PRO A N 1
ATOM 842 C CA . PRO A 1 108 ? 2.717 6.054 5.314 1.00 96.19 108 PRO A CA 1
ATOM 843 C C . PRO A 1 108 ? 1.420 5.348 5.701 1.00 96.19 108 PRO A C 1
ATOM 845 O O . PRO A 1 108 ? 0.391 5.511 5.046 1.00 96.19 108 PRO A O 1
ATOM 848 N N . ILE A 1 109 ? 1.467 4.575 6.781 1.00 98.31 109 ILE A N 1
ATOM 849 C CA . ILE A 1 109 ? 0.293 3.889 7.314 1.00 98.31 109 ILE A CA 1
ATOM 850 C C . ILE A 1 109 ? -0.029 4.504 8.665 1.00 98.31 109 ILE A C 1
ATOM 852 O O . ILE A 1 109 ? 0.775 4.432 9.593 1.0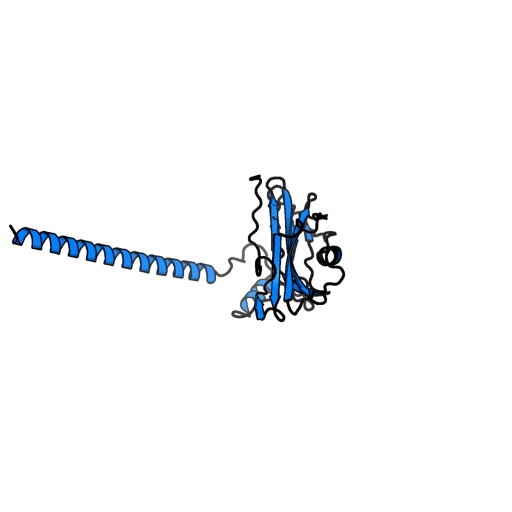0 98.31 109 ILE A O 1
ATOM 856 N N . TYR A 1 110 ? -1.212 5.087 8.778 1.00 98.31 110 TYR A N 1
ATOM 857 C CA . TYR A 1 110 ? -1.777 5.530 10.040 1.00 98.31 110 TYR A CA 1
ATOM 858 C C . TYR A 1 110 ? -2.836 4.538 10.493 1.00 98.31 110 TYR A C 1
ATOM 860 O O . TYR A 1 110 ? -3.585 3.997 9.681 1.00 98.31 110 TYR A O 1
ATOM 868 N N . TYR A 1 111 ? -2.918 4.315 11.796 1.00 98.62 111 TYR A N 1
ATOM 869 C CA . TYR A 1 111 ? -3.947 3.478 12.389 1.00 98.62 111 TYR A CA 1
ATOM 870 C C . TYR A 1 111 ? -4.533 4.141 13.631 1.00 98.62 111 TYR A C 1
ATOM 872 O O . TYR A 1 111 ? -3.871 4.902 14.340 1.00 98.62 111 TYR A O 1
ATOM 880 N N . THR A 1 112 ? -5.783 3.818 13.907 1.00 98.69 112 THR A N 1
ATOM 881 C CA . THR A 1 112 ? -6.493 4.158 15.138 1.00 98.69 112 THR A CA 1
ATOM 882 C C . THR A 1 112 ? -6.955 2.870 15.813 1.00 98.69 112 THR A C 1
ATOM 884 O O . THR A 1 112 ? -7.093 1.831 15.160 1.00 98.69 112 THR A O 1
ATOM 887 N N . LEU A 1 113 ? -7.123 2.938 17.132 1.00 98.44 113 LEU A N 1
ATOM 888 C CA . LEU A 1 113 ? -7.668 1.877 17.984 1.00 98.44 113 LEU A CA 1
ATOM 889 C C . LEU A 1 113 ? -8.854 2.385 18.820 1.00 98.44 113 LEU A C 1
ATOM 891 O O . LEU A 1 113 ? -9.233 1.750 19.800 1.00 98.44 113 LEU A O 1
ATOM 895 N N . ASP A 1 114 ? -9.375 3.564 18.481 1.00 97.75 114 ASP A N 1
ATOM 896 C CA . ASP A 1 114 ? -10.440 4.257 19.204 1.00 97.75 114 ASP A CA 1
ATOM 897 C C . ASP A 1 114 ? -11.449 4.908 18.245 1.00 97.75 114 ASP A C 1
ATOM 899 O O . ASP A 1 114 ? -12.021 5.958 18.547 1.00 97.75 114 ASP A O 1
ATOM 903 N N . GLY A 1 115 ? -11.647 4.306 17.067 1.00 96.00 115 GLY A N 1
ATOM 904 C CA . GLY A 1 115 ? -12.645 4.751 16.092 1.00 96.00 115 GLY A CA 1
ATOM 905 C C . GLY A 1 115 ? -12.308 6.088 15.424 1.00 96.00 115 GLY A C 1
ATOM 906 O O . GLY A 1 115 ? -13.198 6.770 14.919 1.00 96.00 115 GLY A O 1
ATOM 907 N N . GLY A 1 116 ? -11.030 6.477 15.422 1.00 96.81 116 GLY A N 1
ATOM 908 C CA . GLY A 1 116 ? -10.530 7.691 14.776 1.00 96.81 116 GLY A CA 1
ATOM 909 C C . GLY A 1 116 ? -10.416 8.907 15.692 1.00 96.81 116 GLY A C 1
ATOM 910 O O . GLY A 1 116 ? -10.144 9.998 15.187 1.00 96.81 116 GLY A O 1
ATOM 911 N N . ASN A 1 117 ? -10.587 8.742 17.009 1.00 96.12 117 ASN A N 1
ATOM 912 C CA . ASN A 1 117 ? -10.370 9.821 17.979 1.00 96.12 117 ASN A CA 1
ATOM 913 C C . ASN A 1 117 ? -8.879 10.177 18.107 1.00 96.12 117 ASN A C 1
ATOM 915 O O . ASN A 1 117 ? -8.531 11.348 18.267 1.00 96.12 117 ASN A O 1
ATOM 919 N N . SER A 1 118 ? -7.997 9.184 17.998 1.00 96.31 118 SER A N 1
ATOM 920 C CA . SER A 1 118 ? -6.549 9.354 17.922 1.00 96.31 118 SER A CA 1
ATOM 921 C C . SER A 1 118 ? -5.937 8.472 16.834 1.00 96.31 118 SER A C 1
ATOM 923 O O . SER A 1 118 ? -6.446 7.400 16.504 1.00 96.31 118 SER A O 1
ATOM 925 N N . TRP A 1 119 ? -4.828 8.945 16.261 1.00 98.00 119 TRP A N 1
ATOM 926 C CA . TRP A 1 119 ? -4.124 8.283 15.165 1.00 98.00 119 TRP A CA 1
ATOM 927 C C . TRP A 1 119 ? -2.649 8.120 15.501 1.00 98.00 119 TRP A C 1
ATOM 929 O O . TRP A 1 119 ? -1.998 9.046 15.983 1.00 98.00 119 TRP A O 1
ATOM 939 N N . ASN A 1 120 ? -2.122 6.941 15.202 1.00 98.44 120 ASN A N 1
ATOM 940 C CA . ASN A 1 120 ? -0.729 6.579 15.389 1.00 98.44 120 ASN A CA 1
ATOM 941 C C . ASN A 1 120 ? -0.106 6.254 14.032 1.00 98.44 120 ASN A C 1
ATOM 943 O O . ASN A 1 120 ? -0.748 5.645 13.177 1.00 98.44 120 ASN A O 1
ATOM 947 N N . LEU A 1 121 ? 1.153 6.643 13.8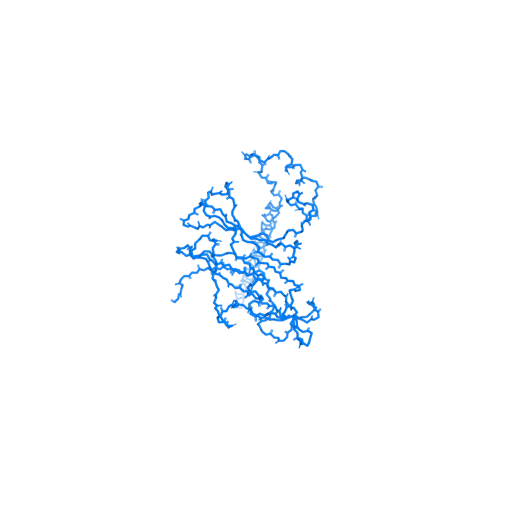42 1.00 97.88 121 LEU A N 1
ATOM 948 C CA . LEU A 1 121 ? 1.936 6.247 12.675 1.00 97.88 121 LEU A CA 1
ATOM 949 C C . LEU A 1 121 ? 2.474 4.822 12.887 1.00 97.88 121 LEU A C 1
ATOM 951 O O . LEU A 1 121 ? 3.040 4.516 13.938 1.00 97.88 121 LEU A O 1
ATOM 955 N N . SER A 1 122 ? 2.293 3.957 11.893 1.00 97.88 122 SER A N 1
ATOM 956 C CA . SER A 1 122 ? 2.877 2.615 11.847 1.00 97.88 122 SER A CA 1
ATOM 957 C C . SER A 1 122 ? 4.402 2.678 11.742 1.00 97.88 122 SER A C 1
ATOM 959 O O . SER A 1 122 ? 4.958 3.627 11.193 1.00 97.88 122 SER A O 1
ATOM 961 N N . ASN A 1 123 ? 5.100 1.646 12.219 1.00 93.81 123 ASN A N 1
ATOM 962 C CA . ASN A 1 123 ? 6.560 1.570 12.090 1.00 93.81 123 ASN A CA 1
ATOM 963 C C . ASN A 1 123 ? 7.039 1.126 10.695 1.00 93.81 123 ASN A C 1
ATOM 965 O O . ASN A 1 123 ? 8.238 0.934 10.489 1.00 93.81 123 ASN A O 1
ATOM 969 N N . PHE A 1 124 ? 6.113 0.916 9.762 1.00 95.50 124 PHE A N 1
ATOM 970 C CA . PHE A 1 124 ? 6.412 0.412 8.435 1.00 95.50 124 PHE A CA 1
ATOM 971 C C . PHE A 1 124 ? 6.798 1.525 7.468 1.00 95.50 124 PHE A C 1
ATOM 973 O O . PHE A 1 124 ? 6.138 2.559 7.382 1.00 95.50 124 PHE A O 1
ATOM 980 N N . ASN A 1 125 ? 7.860 1.274 6.707 1.00 94.12 125 ASN A N 1
ATOM 981 C CA . ASN A 1 125 ? 8.362 2.177 5.688 1.00 94.12 125 ASN A CA 1
ATOM 982 C C . ASN A 1 125 ? 8.463 1.433 4.351 1.00 94.12 125 ASN A C 1
ATOM 984 O O . ASN A 1 125 ? 9.243 0.487 4.191 1.00 94.12 125 ASN A O 1
ATOM 988 N N . THR A 1 126 ? 7.671 1.871 3.377 1.00 95.19 126 THR A N 1
ATOM 989 C CA . THR A 1 126 ? 7.639 1.269 2.040 1.00 95.19 126 THR A CA 1
ATOM 990 C C . THR A 1 126 ? 8.940 1.491 1.272 1.00 95.19 126 THR A C 1
ATOM 992 O O . THR A 1 126 ? 9.353 0.619 0.510 1.00 95.19 126 THR A O 1
ATOM 995 N N . VAL A 1 127 ? 9.640 2.602 1.519 1.00 94.81 127 VAL A N 1
ATOM 996 C CA . VAL A 1 127 ? 10.931 2.903 0.880 1.00 94.81 127 VAL A CA 1
ATOM 997 C C . VAL A 1 127 ? 12.009 1.939 1.370 1.00 94.81 127 VAL A C 1
ATOM 999 O O . VAL A 1 127 ? 12.738 1.375 0.556 1.00 94.81 127 VAL A O 1
ATOM 1002 N N . ASP A 1 128 ? 12.063 1.683 2.681 1.00 93.25 128 ASP A N 1
ATOM 1003 C CA . ASP A 1 128 ? 13.009 0.719 3.265 1.00 93.25 128 ASP A CA 1
ATOM 1004 C C . ASP A 1 128 ? 12.738 -0.700 2.748 1.00 93.25 128 ASP A C 1
ATOM 1006 O O . ASP A 1 128 ? 13.663 -1.487 2.539 1.00 93.25 128 ASP A O 1
ATOM 1010 N N . SER A 1 129 ? 11.464 -1.014 2.501 1.00 90.06 129 SER A N 1
ATOM 1011 C CA . SER A 1 129 ? 11.038 -2.295 1.941 1.00 90.06 129 SER A CA 1
ATOM 1012 C C . SER A 1 129 ? 11.562 -2.497 0.519 1.00 90.06 129 SER A C 1
ATOM 1014 O O . SER A 1 129 ? 12.108 -3.556 0.227 1.00 90.06 129 SER A O 1
ATOM 1016 N N . MET A 1 130 ? 11.481 -1.483 -0.347 1.00 91.19 130 MET A N 1
ATOM 1017 C CA . MET A 1 130 ? 12.069 -1.539 -1.692 1.00 91.19 130 MET A CA 1
ATOM 1018 C C . MET A 1 130 ? 13.602 -1.582 -1.626 1.00 91.19 130 MET A C 1
ATOM 1020 O O . MET A 1 130 ? 14.216 -2.478 -2.208 1.00 91.19 130 MET A O 1
ATOM 1024 N N . ALA A 1 131 ? 14.226 -0.706 -0.831 1.00 92.19 131 ALA A N 1
ATOM 1025 C CA . ALA A 1 131 ? 15.683 -0.638 -0.690 1.00 92.19 131 ALA A CA 1
ATOM 1026 C C . ALA A 1 131 ? 16.298 -1.935 -0.133 1.00 92.19 131 ALA A C 1
ATOM 1028 O O . ALA A 1 131 ? 17.438 -2.270 -0.454 1.00 92.19 131 ALA A O 1
ATOM 1029 N N . ARG A 1 132 ? 15.546 -2.702 0.668 1.00 90.62 132 ARG A N 1
ATOM 1030 C CA . ARG A 1 132 ? 15.960 -4.029 1.144 1.00 90.62 132 ARG A CA 1
ATOM 1031 C C . ARG A 1 132 ? 16.228 -5.004 -0.007 1.00 90.62 132 ARG A C 1
ATOM 1033 O O . ARG A 1 132 ? 17.174 -5.783 0.091 1.00 90.62 132 ARG A O 1
ATOM 1040 N N . PHE A 1 133 ? 15.404 -4.997 -1.052 1.00 89.94 133 PHE A N 1
ATOM 1041 C CA . PHE A 1 133 ? 15.522 -5.931 -2.181 1.00 89.94 133 PHE A CA 1
ATOM 1042 C C . PHE A 1 133 ? 16.289 -5.330 -3.362 1.00 89.94 133 PHE A C 1
ATOM 1044 O O . PHE A 1 133 ? 16.972 -6.049 -4.090 1.00 89.94 133 PHE A O 1
ATOM 1051 N N . HIS A 1 134 ? 16.227 -4.007 -3.506 1.00 91.94 134 HIS A N 1
ATOM 1052 C CA . HIS A 1 134 ? 16.813 -3.256 -4.607 1.00 91.94 134 HIS A CA 1
ATOM 1053 C C . HIS A 1 134 ? 17.621 -2.055 -4.094 1.00 91.94 134 HIS A C 1
ATOM 1055 O O . HIS A 1 134 ? 17.270 -0.905 -4.351 1.00 91.94 134 HIS A O 1
ATOM 1061 N N . PRO A 1 135 ? 18.744 -2.284 -3.388 1.00 93.00 135 PRO A N 1
ATOM 1062 C CA . PRO A 1 135 ? 19.479 -1.221 -2.693 1.00 93.00 135 PRO A CA 1
ATOM 1063 C C . PRO A 1 135 ? 20.096 -0.164 -3.618 1.00 93.00 135 PRO A C 1
ATOM 1065 O O . PRO A 1 135 ? 20.559 0.872 -3.150 1.00 93.00 135 PRO A O 1
ATOM 1068 N N . THR A 1 136 ? 20.156 -0.433 -4.922 1.00 94.12 136 THR A N 1
ATOM 1069 C CA . THR A 1 136 ? 20.731 0.461 -5.934 1.00 94.12 136 THR A CA 1
ATOM 1070 C C . THR 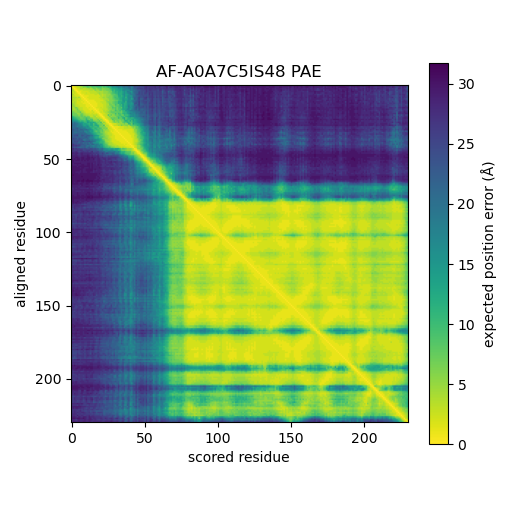A 1 136 ? 19.687 1.078 -6.861 1.00 94.12 136 THR A C 1
ATOM 1072 O O . THR A 1 136 ? 20.058 1.832 -7.759 1.00 94.12 136 THR A O 1
ATOM 1075 N N . TRP A 1 137 ? 18.405 0.744 -6.695 1.00 93.88 137 TRP A N 1
ATOM 1076 C CA . TRP A 1 137 ? 17.335 1.280 -7.534 1.00 93.88 137 TRP A CA 1
ATOM 1077 C C . TRP A 1 137 ? 16.842 2.611 -6.975 1.00 93.88 137 TRP A C 1
ATOM 1079 O O . TRP A 1 137 ? 16.912 2.867 -5.774 1.00 93.88 137 TRP A O 1
ATOM 1089 N N . THR A 1 138 ? 16.350 3.475 -7.859 1.00 92.75 138 THR A N 1
ATOM 1090 C CA . THR A 1 138 ? 15.764 4.768 -7.478 1.00 92.75 138 THR A CA 1
ATOM 1091 C C . THR A 1 138 ? 14.267 4.750 -7.742 1.00 92.75 138 THR A C 1
ATOM 1093 O O . THR A 1 138 ? 13.851 4.323 -8.813 1.00 92.75 138 THR A O 1
ATOM 1096 N N . ILE A 1 139 ? 13.457 5.236 -6.800 1.00 93.81 139 ILE A N 1
ATOM 1097 C CA . ILE A 1 139 ? 12.011 5.388 -7.008 1.00 93.81 139 ILE A CA 1
ATOM 1098 C C . ILE A 1 139 ? 11.781 6.533 -7.998 1.00 93.81 139 ILE A C 1
ATOM 1100 O O . ILE A 1 139 ? 12.156 7.673 -7.725 1.00 93.81 139 ILE A O 1
ATOM 1104 N N . ALA A 1 140 ? 11.158 6.224 -9.132 1.00 90.75 140 ALA A N 1
ATOM 1105 C CA . ALA A 1 140 ? 10.779 7.185 -10.166 1.00 90.75 140 ALA A CA 1
ATOM 1106 C C . ALA A 1 140 ? 9.286 7.547 -10.112 1.00 90.75 140 ALA A C 1
ATOM 1108 O O . ALA A 1 140 ? 8.882 8.592 -10.616 1.00 90.75 140 ALA A O 1
ATOM 1109 N N . GLY A 1 141 ? 8.471 6.701 -9.485 1.00 90.94 141 GLY A N 1
ATOM 1110 C CA . GLY A 1 141 ? 7.043 6.913 -9.304 1.00 90.94 141 GLY A CA 1
ATOM 1111 C C . GLY A 1 141 ? 6.398 5.733 -8.593 1.00 90.94 141 GLY A C 1
ATOM 1112 O O . GLY A 1 141 ? 7.081 4.856 -8.063 1.00 90.94 141 GLY A O 1
ATOM 1113 N N . GLY A 1 142 ? 5.075 5.712 -8.575 1.00 91.88 142 GLY A N 1
ATOM 1114 C CA . GLY A 1 142 ? 4.290 4.646 -7.973 1.00 91.88 142 GLY A CA 1
ATOM 1115 C C . GLY A 1 142 ? 2.957 5.163 -7.449 1.00 91.88 142 GLY A C 1
ATOM 1116 O O . GLY A 1 142 ? 2.612 6.311 -7.718 1.00 91.88 142 GLY A O 1
ATOM 1117 N N . GLY A 1 143 ? 2.236 4.337 -6.699 1.00 93.94 143 GLY A N 1
ATOM 1118 C CA . GLY A 1 143 ? 0.887 4.679 -6.266 1.00 93.94 143 GLY A CA 1
ATOM 1119 C C . GLY A 1 143 ? 0.184 3.562 -5.511 1.00 93.94 143 GLY A C 1
ATOM 1120 O O . GLY A 1 143 ? 0.795 2.579 -5.076 1.00 93.94 143 GLY A O 1
ATOM 1121 N N . ASP A 1 144 ? -1.122 3.749 -5.390 1.00 94.88 144 ASP A N 1
ATOM 1122 C CA . ASP A 1 144 ? -2.110 2.724 -5.078 1.00 94.88 144 ASP A CA 1
ATOM 1123 C C . ASP A 1 144 ? -1.876 1.926 -3.794 1.00 94.88 144 ASP A C 1
ATOM 1125 O O . ASP A 1 144 ? -1.790 0.691 -3.819 1.00 94.88 144 ASP A O 1
ATOM 1129 N N . 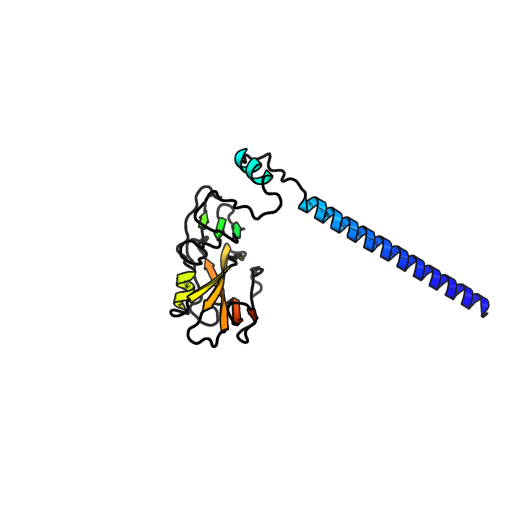PRO A 1 145 ? -1.832 2.608 -2.635 1.00 96.75 145 PRO A N 1
ATOM 1130 C CA . PRO A 1 145 ? -1.963 1.911 -1.370 1.00 96.75 145 PRO A CA 1
ATOM 1131 C C . PRO A 1 145 ? -3.333 1.218 -1.302 1.00 96.75 145 PRO A C 1
ATOM 1133 O O . PRO A 1 145 ? -4.369 1.855 -1.476 1.00 96.75 145 PRO A O 1
ATOM 1136 N N . VAL A 1 146 ? -3.358 -0.083 -1.013 1.00 97.75 146 VAL A N 1
ATOM 1137 C CA . VAL A 1 146 ? -4.596 -0.866 -0.858 1.00 97.75 146 VAL A CA 1
ATOM 1138 C C . VAL A 1 146 ? -4.495 -1.766 0.364 1.00 97.75 146 VAL A C 1
ATOM 1140 O O . VAL A 1 146 ? -3.514 -2.493 0.530 1.00 97.75 146 VAL A O 1
ATOM 1143 N N . PHE A 1 147 ? -5.537 -1.751 1.196 1.00 98.06 147 PHE A N 1
ATOM 1144 C CA . PHE A 1 147 ? -5.696 -2.660 2.329 1.00 98.06 147 PHE A CA 1
ATOM 1145 C C . PHE A 1 147 ? -6.750 -3.732 2.062 1.00 98.06 147 PHE A C 1
ATOM 1147 O O . PHE A 1 147 ? -7.750 -3.482 1.387 1.00 98.06 147 PHE A O 1
ATOM 1154 N N . ALA A 1 148 ? -6.562 -4.901 2.672 1.00 97.25 148 ALA A N 1
ATOM 1155 C CA . ALA A 1 148 ? -7.588 -5.931 2.771 1.00 97.25 148 ALA A CA 1
ATOM 1156 C C . ALA A 1 148 ? -7.465 -6.701 4.092 1.00 97.25 148 ALA A C 1
ATOM 1158 O O . ALA A 1 148 ? -6.374 -7.127 4.462 1.00 97.25 148 ALA A O 1
ATOM 1159 N N . TYR A 1 149 ? -8.575 -6.919 4.794 1.00 96.19 149 TYR A N 1
ATOM 1160 C CA . TYR A 1 149 ? -8.622 -7.830 5.939 1.00 96.19 149 TYR A CA 1
ATOM 1161 C C . TYR A 1 149 ? -9.042 -9.229 5.490 1.00 96.19 149 TYR A C 1
ATOM 1163 O O . TYR A 1 149 ? -9.976 -9.368 4.699 1.00 96.19 149 TYR A O 1
ATOM 1171 N N . ASP A 1 150 ? -8.404 -10.258 6.047 1.00 94.31 150 ASP A N 1
ATOM 1172 C CA . ASP A 1 150 ? -8.970 -11.605 6.029 1.00 94.31 150 ASP A CA 1
ATOM 1173 C C . ASP A 1 150 ? -10.050 -11.775 7.112 1.00 94.31 150 ASP A C 1
ATOM 1175 O O . ASP A 1 150 ? -10.249 -10.931 7.992 1.00 94.31 150 ASP A O 1
ATOM 1179 N N . SER A 1 151 ? -10.735 -12.918 7.088 1.00 91.38 151 SER A N 1
ATOM 1180 C CA . SER A 1 151 ? -11.788 -13.237 8.057 1.00 91.38 151 SER A CA 1
ATOM 1181 C C . SER A 1 151 ? -11.306 -13.339 9.513 1.00 91.38 151 SER A C 1
ATOM 1183 O O . SER A 1 151 ? -12.123 -13.278 10.428 1.00 91.38 151 SER A O 1
ATOM 1185 N N . ASN A 1 152 ? -10.004 -13.522 9.761 1.00 90.44 152 ASN A N 1
ATOM 1186 C CA . ASN A 1 152 ? -9.436 -13.601 11.111 1.00 90.44 152 ASN A CA 1
ATOM 1187 C C . ASN A 1 152 ? -8.969 -12.234 11.631 1.00 90.44 152 ASN A C 1
ATOM 1189 O O . ASN A 1 152 ? -8.530 -12.138 12.777 1.00 90.44 152 ASN A O 1
ATOM 1193 N N . GLY A 1 153 ? -9.040 -11.186 10.808 1.00 92.62 153 GLY A N 1
ATOM 1194 C CA . GLY A 1 153 ? -8.537 -9.861 11.144 1.00 92.62 153 GLY A CA 1
ATOM 1195 C C . GLY A 1 153 ? -7.044 -9.670 10.874 1.00 92.62 153 GLY A C 1
ATOM 1196 O O . GLY A 1 153 ? -6.487 -8.679 11.347 1.00 92.62 153 GLY A O 1
ATOM 1197 N N . ARG A 1 154 ? -6.386 -10.559 10.111 1.00 96.19 154 ARG A N 1
ATOM 1198 C CA . ARG A 1 154 ? -5.074 -10.234 9.537 1.00 96.19 154 ARG A CA 1
ATOM 1199 C C . ARG A 1 154 ? -5.273 -9.174 8.469 1.00 96.19 154 ARG A C 1
ATOM 1201 O O . ARG A 1 154 ? -6.109 -9.326 7.581 1.00 96.19 154 ARG A O 1
ATOM 1208 N N . LEU A 1 155 ? -4.472 -8.126 8.557 1.00 97.62 155 LEU A N 1
ATOM 1209 C CA . LEU A 1 155 ? -4.487 -7.023 7.619 1.00 97.62 155 LEU A CA 1
ATOM 1210 C C . LEU A 1 155 ? -3.397 -7.224 6.571 1.00 97.62 155 LEU A C 1
ATOM 1212 O O . LEU A 1 155 ? -2.240 -7.438 6.918 1.00 97.62 155 LEU A O 1
ATOM 1216 N N . TYR A 1 156 ? -3.753 -7.110 5.304 1.00 97.56 156 TYR A N 1
ATOM 1217 C CA . TYR A 1 156 ? -2.848 -7.100 4.166 1.00 97.56 156 TYR A CA 1
ATOM 1218 C C . TYR A 1 156 ? -2.758 -5.688 3.602 1.00 97.56 156 TYR A C 1
ATOM 1220 O O . TYR A 1 156 ? -3.737 -4.942 3.623 1.00 97.56 156 TYR A O 1
ATOM 1228 N N . PHE A 1 157 ? -1.583 -5.336 3.098 1.00 97.94 157 PHE A N 1
ATOM 1229 C CA . PHE A 1 157 ? -1.301 -4.066 2.448 1.00 97.94 157 PHE A CA 1
ATOM 1230 C C . PHE A 1 157 ? -0.531 -4.315 1.170 1.00 97.94 157 PHE A C 1
ATOM 1232 O O . PHE A 1 157 ? 0.361 -5.159 1.145 1.00 97.94 157 PHE A O 1
ATOM 1239 N N . SER A 1 158 ? -0.863 -3.571 0.129 1.00 97.00 158 SER A N 1
ATOM 1240 C CA . SER A 1 158 ? -0.162 -3.595 -1.146 1.00 97.00 158 SER A CA 1
ATOM 1241 C C . SER A 1 158 ? 0.008 -2.182 -1.679 1.00 97.00 158 SER A C 1
ATOM 1243 O O . SER A 1 158 ? -0.776 -1.291 -1.358 1.00 97.00 158 SER A O 1
ATOM 1245 N N . TRP A 1 159 ? 1.084 -1.985 -2.427 1.00 96.88 159 TRP A N 1
ATOM 1246 C CA . TRP A 1 159 ? 1.468 -0.720 -3.047 1.00 96.88 159 TRP A CA 1
ATOM 1247 C C . TRP A 1 159 ? 2.350 -1.032 -4.249 1.00 96.88 159 TRP A C 1
ATOM 1249 O O . TRP A 1 159 ? 2.897 -2.136 -4.350 1.00 96.88 159 TRP A O 1
ATOM 1259 N N . LEU A 1 160 ? 2.537 -0.061 -5.137 1.00 95.25 160 LEU A N 1
ATOM 1260 C CA . LEU A 1 160 ? 3.422 -0.231 -6.281 1.00 95.25 160 LEU A CA 1
ATOM 1261 C C . LEU A 1 160 ? 4.500 0.849 -6.338 1.00 95.25 160 LEU A C 1
ATOM 1263 O O . LEU A 1 160 ? 4.287 1.998 -5.943 1.00 95.25 160 LEU A O 1
ATOM 1267 N N . TYR A 1 161 ? 5.662 0.472 -6.863 1.00 94.94 161 TYR A N 1
ATOM 1268 C CA . TYR A 1 161 ? 6.718 1.404 -7.236 1.00 94.94 161 TYR A CA 1
ATOM 1269 C C . TYR A 1 161 ? 7.080 1.235 -8.705 1.00 94.94 161 TYR A C 1
ATOM 1271 O O . TYR A 1 161 ? 7.308 0.122 -9.174 1.00 94.94 161 TYR A O 1
ATOM 1279 N N . LEU A 1 162 ? 7.207 2.365 -9.394 1.00 93.19 162 LEU A N 1
ATOM 1280 C CA . LEU A 1 162 ? 7.984 2.492 -10.615 1.00 93.19 162 LEU A CA 1
ATOM 1281 C C . LEU A 1 162 ? 9.404 2.898 -10.220 1.00 93.19 162 LEU A C 1
ATOM 1283 O O . LEU A 1 162 ? 9.606 3.908 -9.541 1.00 93.19 162 LEU A O 1
ATOM 1287 N N . SER A 1 163 ? 10.387 2.118 -10.643 1.00 92.50 163 SER A N 1
ATOM 1288 C CA . SER A 1 163 ? 11.781 2.289 -10.250 1.00 92.50 163 SER A CA 1
ATOM 1289 C C . SER A 1 163 ? 12.693 2.395 -11.464 1.00 92.50 163 SER A C 1
ATOM 1291 O O . SER A 1 163 ? 12.418 1.833 -12.514 1.00 92.50 163 SER A O 1
ATOM 1293 N N . GLN A 1 164 ? 13.817 3.083 -11.302 1.00 91.56 164 GLN A N 1
ATOM 1294 C CA . GLN A 1 164 ? 14.932 3.074 -12.241 1.00 91.56 164 GLN A CA 1
ATOM 1295 C C . GLN A 1 164 ? 15.986 2.096 -11.735 1.00 91.56 164 GLN A C 1
ATOM 1297 O O . GLN A 1 164 ? 16.610 2.317 -10.690 1.00 91.56 164 GLN A O 1
ATOM 1302 N N . ALA A 1 165 ? 16.179 1.011 -12.481 1.00 88.62 165 ALA A N 1
ATOM 1303 C CA . ALA A 1 165 ? 17.211 0.028 -12.196 1.00 88.62 165 ALA A CA 1
ATOM 1304 C C . ALA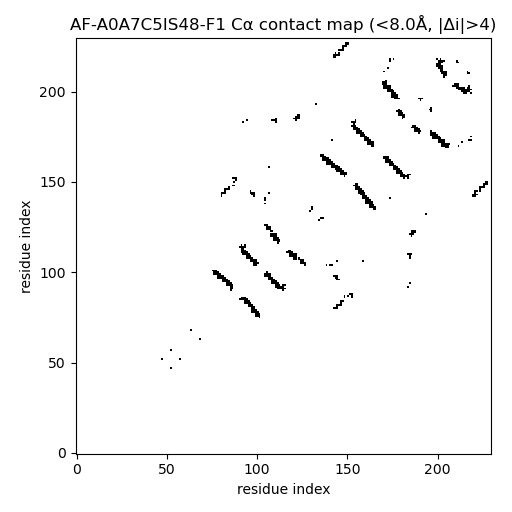 A 1 165 ? 18.530 0.407 -12.898 1.00 88.62 165 ALA A C 1
ATOM 1306 O O . ALA A 1 165 ? 18.521 0.841 -14.054 1.00 88.62 165 ALA A O 1
ATOM 1307 N N . PRO A 1 166 ? 19.698 0.224 -12.255 1.00 86.06 166 PRO A N 1
ATOM 1308 C CA . PRO A 1 166 ? 20.974 0.433 -12.924 1.00 86.06 166 PRO A CA 1
ATOM 1309 C C . PRO A 1 166 ? 21.101 -0.472 -14.156 1.00 86.06 166 PRO A C 1
ATOM 1311 O O . PRO A 1 166 ? 20.908 -1.683 -14.058 1.00 86.06 166 PRO A O 1
ATOM 1314 N N . ASN A 1 167 ? 21.492 0.103 -15.296 1.00 82.25 167 ASN A N 1
ATOM 1315 C CA . ASN A 1 167 ? 21.710 -0.611 -16.564 1.00 82.25 167 ASN A CA 1
ATOM 1316 C C . ASN A 1 167 ? 20.462 -1.305 -17.142 1.00 82.25 167 ASN A C 1
ATOM 1318 O O . ASN A 1 167 ? 20.584 -2.324 -17.819 1.00 82.25 167 ASN A O 1
ATOM 1322 N N . SER A 1 168 ? 19.266 -0.765 -16.913 1.00 72.88 168 SER A N 1
ATOM 1323 C CA . SER A 1 168 ? 18.007 -1.415 -17.289 1.00 72.88 168 SER A CA 1
ATOM 1324 C C . SER A 1 168 ? 17.636 -1.369 -18.781 1.00 72.88 168 SER A C 1
ATOM 1326 O O . SER A 1 168 ? 16.502 -1.658 -19.144 1.00 72.88 168 SER A O 1
ATOM 1328 N N . ASN A 1 169 ? 18.567 -1.021 -19.678 1.00 75.88 169 ASN A N 1
ATOM 1329 C CA . ASN A 1 169 ? 18.318 -0.888 -21.124 1.00 75.88 169 ASN A CA 1
ATOM 1330 C C . ASN A 1 169 ? 17.096 -0.007 -21.476 1.00 75.88 169 ASN A C 1
ATOM 1332 O O . ASN A 1 169 ? 16.429 -0.249 -22.480 1.00 75.88 169 ASN A O 1
ATOM 1336 N N . ASN A 1 170 ? 16.842 1.039 -20.680 1.00 81.06 170 ASN A N 1
ATOM 1337 C CA . ASN A 1 170 ? 15.681 1.940 -20.765 1.00 81.06 170 ASN A CA 1
ATOM 1338 C C . ASN A 1 170 ? 14.332 1.316 -20.372 1.00 81.06 170 ASN A C 1
ATOM 1340 O O . ASN A 1 170 ? 13.299 1.906 -20.689 1.00 81.06 170 ASN A O 1
ATOM 1344 N N . GLU A 1 171 ? 14.329 0.166 -19.698 1.00 89.25 171 GLU A N 1
ATOM 1345 C CA . GLU A 1 171 ? 13.140 -0.391 -19.056 1.00 89.25 171 GLU A CA 1
ATOM 1346 C C . GLU A 1 171 ? 13.133 -0.048 -17.558 1.00 89.25 171 GLU A C 1
ATOM 1348 O O . GLU A 1 171 ? 14.040 -0.416 -16.822 1.00 89.25 171 GLU A O 1
ATOM 1353 N N . ASP A 1 172 ? 12.118 0.658 -17.086 1.00 91.19 172 ASP A N 1
ATOM 1354 C CA . ASP A 1 172 ? 11.918 1.016 -15.685 1.00 91.19 172 ASP A CA 1
ATOM 1355 C C . ASP A 1 172 ? 11.017 -0.044 -15.028 1.00 91.19 172 ASP A C 1
ATOM 1357 O O . ASP A 1 172 ? 9.859 -0.185 -15.446 1.00 91.19 172 ASP A O 1
ATOM 1361 N N . PRO A 1 173 ? 11.512 -0.832 -14.049 1.00 92.25 173 PRO A N 1
ATOM 1362 C CA . PRO A 1 173 ? 10.700 -1.847 -13.393 1.00 92.25 173 PRO A CA 1
ATOM 1363 C C . PRO A 1 173 ? 9.517 -1.250 -12.639 1.00 92.25 173 PRO A C 1
ATOM 1365 O O . PRO A 1 173 ? 9.657 -0.285 -11.887 1.00 92.25 173 PRO A O 1
ATOM 1368 N N . MET A 1 174 ? 8.363 -1.881 -12.800 1.00 92.31 174 MET A N 1
ATOM 1369 C CA . MET A 1 174 ? 7.148 -1.603 -12.057 1.00 92.31 174 MET A CA 1
ATOM 1370 C C . MET A 1 174 ? 6.814 -2.830 -11.217 1.00 92.31 174 MET A C 1
ATOM 1372 O O . MET A 1 174 ? 6.514 -3.895 -11.752 1.00 92.31 174 MET A O 1
ATOM 1376 N N . GLU A 1 175 ? 6.895 -2.694 -9.899 1.00 93.31 175 GLU A N 1
ATOM 1377 C CA . GLU A 1 175 ? 6.707 -3.806 -8.971 1.00 93.31 175 GLU A CA 1
ATOM 1378 C C . GLU A 1 175 ? 5.587 -3.496 -7.984 1.00 93.31 175 GLU A C 1
ATOM 1380 O O . GLU A 1 175 ? 5.580 -2.438 -7.349 1.00 93.31 175 GLU A O 1
ATOM 1385 N N . MET A 1 176 ? 4.657 -4.441 -7.846 1.00 94.50 176 MET A N 1
ATOM 1386 C CA . MET A 1 176 ? 3.600 -4.405 -6.846 1.00 94.50 176 MET A CA 1
ATOM 1387 C C . MET A 1 176 ? 3.995 -5.284 -5.669 1.00 94.50 176 MET A C 1
ATOM 1389 O O . MET A 1 176 ? 4.111 -6.505 -5.790 1.00 94.50 176 MET A O 1
ATOM 1393 N N . TYR A 1 177 ? 4.189 -4.653 -4.524 1.00 95.12 177 TYR A N 1
ATOM 1394 C CA . TYR A 1 177 ? 4.602 -5.296 -3.289 1.00 95.12 177 TYR A CA 1
ATOM 1395 C C . TYR A 1 177 ? 3.398 -5.602 -2.414 1.00 95.12 177 TYR A C 1
ATOM 1397 O O . TYR A 1 177 ? 2.325 -5.011 -2.560 1.00 95.12 177 TYR A O 1
ATOM 1405 N N . TRP A 1 178 ? 3.607 -6.488 -1.446 1.00 95.94 178 TRP A N 1
ATOM 1406 C CA . TRP A 1 178 ? 2.647 -6.694 -0.378 1.00 95.94 178 TRP A CA 1
ATOM 1407 C C . TRP A 1 178 ? 3.314 -6.977 0.968 1.00 95.94 178 TRP A C 1
ATOM 1409 O O . TRP A 1 178 ? 4.443 -7.463 1.053 1.00 95.94 178 TRP A O 1
ATOM 1419 N N . ALA A 1 179 ? 2.589 -6.666 2.035 1.00 96.50 179 ALA A N 1
ATOM 1420 C CA . ALA A 1 179 ? 2.949 -6.926 3.418 1.00 96.50 179 ALA A CA 1
ATOM 1421 C C . ALA A 1 179 ? 1.698 -7.320 4.211 1.00 96.50 179 ALA A C 1
ATOM 1423 O O . ALA A 1 179 ? 0.568 -7.115 3.761 1.00 96.50 179 ALA A O 1
ATOM 1424 N N . TRP A 1 180 ? 1.884 -7.860 5.413 1.00 97.25 180 TRP A N 1
ATOM 1425 C CA . TRP A 1 180 ? 0.775 -8.124 6.328 1.00 97.25 180 TRP A CA 1
ATOM 1426 C C . TRP A 1 180 ? 1.084 -7.707 7.764 1.00 97.25 180 TRP A C 1
ATOM 1428 O O . TRP A 1 180 ? 2.237 -7.713 8.199 1.00 97.25 180 TRP A O 1
ATOM 1438 N N . SER A 1 181 ? 0.032 -7.386 8.508 1.00 98.00 181 SER A N 1
ATOM 1439 C CA . SER A 1 181 ? 0.046 -7.067 9.930 1.00 98.00 181 SER A CA 1
ATOM 1440 C C . SER A 1 181 ? -0.873 -8.029 10.683 1.00 98.00 181 SER A C 1
ATOM 1442 O O . SER A 1 181 ? -2.006 -8.298 10.279 1.00 98.00 181 SER A O 1
ATOM 1444 N N . ASP A 1 182 ? -0.362 -8.543 11.800 1.00 97.44 182 ASP A N 1
ATOM 1445 C CA . ASP A 1 182 ? -1.111 -9.365 12.759 1.00 97.44 182 ASP A CA 1
ATOM 1446 C C . ASP A 1 182 ? -1.514 -8.557 14.011 1.00 97.44 182 ASP A C 1
ATOM 1448 O O . ASP A 1 182 ? -2.062 -9.108 14.962 1.00 97.44 182 ASP A O 1
ATOM 1452 N N . ASP A 1 183 ? -1.203 -7.258 14.044 1.00 97.56 183 ASP A N 1
ATOM 1453 C CA . ASP A 1 183 ? -1.306 -6.394 15.223 1.00 97.56 183 ASP A CA 1
ATOM 1454 C C . ASP A 1 183 ? -1.984 -5.055 14.908 1.00 97.56 183 ASP A C 1
ATOM 1456 O O . ASP A 1 183 ? -1.595 -3.997 15.402 1.00 97.56 183 ASP A O 1
ATOM 1460 N N . LYS A 1 184 ? -3.061 -5.118 14.114 1.00 97.44 184 LYS A N 1
ATOM 1461 C CA . LYS A 1 184 ? -3.956 -3.982 13.835 1.00 97.44 184 LYS A CA 1
ATOM 1462 C C . LYS A 1 184 ? -3.285 -2.811 13.093 1.00 97.44 184 LYS A C 1
ATOM 1464 O O . LYS A 1 184 ? -3.731 -1.672 13.211 1.00 97.44 184 LYS A O 1
ATOM 1469 N N . GLY A 1 185 ? -2.233 -3.090 12.320 1.00 97.69 185 GLY A N 1
ATOM 1470 C CA . GLY A 1 185 ? -1.501 -2.107 11.513 1.00 97.69 185 GLY A CA 1
ATOM 1471 C C . GLY A 1 185 ? -0.305 -1.459 12.219 1.00 97.69 185 GLY A C 1
ATOM 1472 O O . GLY A 1 185 ? 0.326 -0.568 11.643 1.00 97.69 185 GLY A O 1
ATOM 1473 N N . GLN A 1 186 ? 0.039 -1.895 13.436 1.00 97.94 186 GLN A N 1
ATOM 1474 C CA . GLN A 1 186 ? 1.174 -1.346 14.185 1.00 97.94 186 GLN A CA 1
ATOM 1475 C C . GLN A 1 186 ? 2.509 -1.740 13.562 1.00 97.94 186 GLN A C 1
ATOM 1477 O O . GLN A 1 186 ? 3.365 -0.878 13.351 1.00 97.94 186 GLN A O 1
ATOM 1482 N N . THR A 1 187 ? 2.667 -3.029 13.261 1.00 97.56 187 THR A N 1
ATOM 1483 C CA . THR A 1 187 ? 3.861 -3.596 12.645 1.00 97.56 187 THR A CA 1
ATOM 1484 C C . THR A 1 187 ? 3.512 -4.473 11.455 1.00 97.56 187 THR A C 1
ATOM 1486 O O . THR A 1 187 ? 2.411 -5.015 11.338 1.00 97.56 187 THR A O 1
ATOM 1489 N N . TRP A 1 188 ? 4.472 -4.593 10.542 1.00 97.12 188 TRP A N 1
ATOM 1490 C CA . TRP A 1 188 ? 4.264 -5.226 9.249 1.00 97.12 188 TRP A CA 1
ATOM 1491 C C . TRP A 1 188 ? 5.384 -6.199 8.923 1.00 97.12 188 TRP A C 1
ATOM 1493 O O . TRP A 1 188 ? 6.547 -6.009 9.287 1.00 97.12 188 TRP A O 1
ATOM 1503 N N . LYS A 1 189 ? 5.009 -7.267 8.230 1.00 95.00 189 LYS A N 1
ATOM 1504 C CA . LYS A 1 189 ? 5.882 -8.355 7.810 1.00 95.00 189 LYS A CA 1
ATOM 1505 C C . LYS A 1 189 ? 5.810 -8.488 6.297 1.00 95.00 189 LYS A C 1
ATOM 1507 O O . LYS A 1 189 ? 4.753 -8.310 5.701 1.00 95.00 189 LYS A O 1
ATOM 1512 N N . MET A 1 190 ? 6.943 -8.833 5.703 1.00 93.12 190 MET A N 1
ATOM 1513 C CA . MET A 1 190 ? 7.063 -9.204 4.298 1.00 93.12 190 MET A CA 1
ATOM 1514 C C . MET A 1 190 ? 7.764 -10.550 4.204 1.00 93.12 190 MET A C 1
ATOM 1516 O O . MET A 1 190 ? 8.541 -10.924 5.090 1.00 93.12 190 MET A O 1
ATOM 1520 N N . VAL A 1 191 ? 7.513 -11.267 3.113 1.00 88.81 191 VAL A N 1
ATOM 1521 C CA . VAL A 1 191 ? 8.292 -12.457 2.786 1.00 88.81 191 VAL A CA 1
ATOM 1522 C C . VAL A 1 191 ? 9.725 -12.012 2.471 1.00 88.81 191 VAL A C 1
ATOM 1524 O O . VAL A 1 191 ? 9.936 -11.040 1.752 1.00 88.81 191 VAL A O 1
ATOM 1527 N N . ASN A 1 192 ? 10.720 -12.682 3.059 1.00 81.00 192 ASN A N 1
ATOM 1528 C CA . ASN A 1 192 ? 12.136 -12.370 2.816 1.00 81.00 192 ASN A CA 1
ATOM 1529 C C . ASN A 1 192 ? 12.666 -12.998 1.513 1.00 81.00 192 ASN A C 1
ATOM 1531 O O . ASN A 1 192 ? 13.786 -12.697 1.108 1.00 81.00 192 ASN A O 1
ATOM 1535 N N . ASP A 1 193 ? 11.887 -13.887 0.894 1.00 74.88 193 ASP A N 1
ATOM 1536 C CA . ASP A 1 193 ? 12.182 -14.476 -0.410 1.00 74.88 193 ASP A CA 1
ATOM 1537 C C . ASP A 1 193 ? 12.004 -13.436 -1.519 1.00 74.88 193 ASP A C 1
ATOM 1539 O O . ASP A 1 193 ? 11.115 -12.581 -1.471 1.00 74.88 193 ASP A O 1
ATOM 1543 N N . THR A 1 194 ? 12.859 -13.507 -2.535 1.00 71.56 194 THR A N 1
ATOM 1544 C CA . THR A 1 194 ? 12.803 -12.586 -3.655 1.00 71.56 194 THR A CA 1
ATOM 1545 C C . THR A 1 194 ? 11.627 -12.827 -4.607 1.00 71.56 194 THR A C 1
ATOM 1547 O O . THR A 1 194 ? 11.232 -11.894 -5.298 1.00 71.56 194 THR A O 1
ATOM 1550 N N . ASN A 1 195 ? 11.059 -14.026 -4.667 1.00 70.88 195 ASN A N 1
ATOM 1551 C CA . ASN A 1 195 ? 10.014 -14.341 -5.645 1.00 70.88 195 ASN A CA 1
ATOM 1552 C C . ASN A 1 195 ? 8.599 -14.154 -5.080 1.00 70.88 195 ASN A C 1
ATOM 1554 O O . ASN A 1 195 ? 7.709 -13.728 -5.805 1.00 70.88 195 ASN A O 1
ATOM 1558 N N . ASP A 1 196 ? 8.408 -14.366 -3.776 1.00 85.25 196 ASP A N 1
ATOM 1559 C CA . ASP A 1 196 ? 7.075 -14.346 -3.148 1.00 85.25 196 ASP A CA 1
ATOM 1560 C C . ASP A 1 196 ? 6.687 -12.978 -2.553 1.00 85.25 196 ASP A C 1
ATOM 1562 O O . ASP A 1 196 ? 5.605 -12.810 -1.986 1.00 85.25 196 ASP A O 1
ATOM 1566 N N . ARG A 1 197 ? 7.569 -11.974 -2.651 1.00 87.62 197 ARG A N 1
ATOM 1567 C CA . ARG A 1 197 ? 7.325 -10.620 -2.114 1.00 87.62 197 ARG A CA 1
ATOM 1568 C C . ARG A 1 197 ? 6.434 -9.746 -3.005 1.00 87.62 197 ARG A C 1
ATOM 1570 O O . ARG A 1 197 ? 6.014 -8.674 -2.569 1.00 87.62 197 ARG A O 1
ATOM 1577 N N . LEU A 1 198 ? 6.218 -10.159 -4.254 1.00 92.69 198 LEU A N 1
ATOM 1578 C CA . LEU A 1 198 ? 5.513 -9.383 -5.269 1.00 92.69 198 LEU A CA 1
ATOM 1579 C C . LEU A 1 198 ? 4.154 -10.013 -5.571 1.00 92.69 198 LEU A C 1
ATOM 1581 O O . LEU A 1 198 ? 4.038 -11.231 -5.659 1.00 92.69 198 LEU A O 1
ATOM 1585 N N . ILE A 1 199 ? 3.140 -9.170 -5.755 1.00 92.19 199 ILE A N 1
ATOM 1586 C CA . ILE A 1 199 ? 1.867 -9.567 -6.376 1.00 92.19 199 ILE A CA 1
ATOM 1587 C C . ILE A 1 199 ? 2.045 -9.641 -7.897 1.00 92.19 199 ILE A C 1
ATOM 1589 O O . ILE A 1 199 ? 1.496 -10.527 -8.544 1.00 92.19 199 ILE A O 1
ATOM 1593 N N . GLY A 1 200 ? 2.821 -8.712 -8.458 1.00 91.62 200 GLY A N 1
ATOM 1594 C CA . GLY A 1 200 ? 3.105 -8.621 -9.884 1.00 91.62 200 GLY A CA 1
ATOM 1595 C C . GLY A 1 200 ? 4.355 -7.787 -10.147 1.00 91.62 200 GLY A C 1
ATOM 1596 O O . GLY A 1 200 ? 4.740 -6.939 -9.335 1.00 91.62 200 GLY A O 1
ATOM 1597 N N . SER A 1 201 ? 5.003 -8.053 -11.277 1.00 92.81 201 SER A N 1
ATOM 1598 C CA . SER A 1 201 ? 6.180 -7.323 -11.750 1.00 92.81 201 SER A CA 1
ATOM 1599 C C . SER A 1 201 ? 6.092 -7.114 -13.254 1.00 92.81 201 SER A C 1
ATOM 1601 O O . SER A 1 201 ? 5.570 -7.969 -13.965 1.00 92.81 201 SER A O 1
ATOM 1603 N N . GLY A 1 202 ? 6.591 -5.983 -13.736 1.00 92.56 202 GLY A N 1
ATOM 1604 C CA . GLY A 1 202 ? 6.668 -5.657 -15.150 1.00 92.56 202 GLY A CA 1
ATOM 1605 C C . GLY A 1 202 ? 7.583 -4.476 -15.412 1.00 92.56 202 GLY A C 1
ATOM 1606 O O . GLY A 1 202 ? 8.363 -4.089 -14.540 1.00 92.56 202 GLY A O 1
ATOM 1607 N N . SER A 1 203 ? 7.517 -3.896 -16.607 1.00 92.56 203 SER A N 1
ATOM 1608 C CA . SER A 1 203 ? 8.349 -2.742 -16.947 1.00 92.56 203 SER A CA 1
ATOM 1609 C C . SER A 1 203 ? 7.679 -1.748 -17.892 1.00 92.56 203 SER A C 1
ATOM 1611 O O . SER A 1 203 ? 6.765 -2.069 -18.656 1.00 92.56 203 SER A O 1
ATOM 1613 N N . LEU A 1 204 ? 8.171 -0.512 -17.843 1.00 90.56 204 LEU A N 1
ATOM 1614 C CA . LEU A 1 204 ? 7.836 0.574 -18.760 1.00 90.56 204 LEU A CA 1
ATOM 1615 C C . LEU A 1 204 ? 9.086 1.013 -19.519 1.00 90.56 204 LEU A C 1
ATOM 1617 O O . LEU A 1 204 ? 10.159 1.086 -18.941 1.00 90.56 204 LEU A O 1
ATOM 1621 N N . ILE A 1 205 ? 8.967 1.358 -20.798 1.00 87.94 205 ILE A N 1
ATOM 1622 C CA . ILE A 1 205 ? 10.078 1.910 -21.582 1.00 87.94 205 ILE A CA 1
ATOM 1623 C C . ILE A 1 205 ? 9.993 3.440 -21.599 1.00 87.94 205 ILE A C 1
ATOM 1625 O O . ILE A 1 205 ? 8.915 4.004 -21.814 1.00 87.94 205 ILE A O 1
ATOM 1629 N N . PHE A 1 206 ? 11.141 4.107 -21.433 1.00 70.94 206 PHE A N 1
ATOM 1630 C CA . PHE A 1 206 ? 11.297 5.566 -21.544 1.00 70.94 206 PHE A CA 1
ATOM 1631 C C . PHE A 1 206 ? 10.340 6.363 -20.636 1.00 70.94 206 PHE A C 1
ATOM 1633 O O . PHE A 1 206 ? 9.618 7.235 -21.120 1.00 70.94 206 PHE A O 1
ATOM 1640 N N . GLY A 1 207 ? 10.308 6.078 -19.328 1.00 67.56 207 GLY A N 1
ATOM 1641 C CA . GLY A 1 207 ? 9.497 6.852 -18.381 1.00 67.56 207 GLY A CA 1
ATOM 1642 C C . GLY A 1 207 ? 7.983 6.741 -18.603 1.00 67.56 207 GLY A C 1
ATOM 1643 O O . GLY A 1 207 ? 7.255 7.693 -18.333 1.00 67.56 207 GLY A O 1
ATOM 1644 N N . GLY A 1 208 ? 7.507 5.603 -19.123 1.00 66.88 208 GLY A N 1
ATOM 1645 C CA . GLY A 1 208 ? 6.073 5.305 -19.247 1.00 66.88 208 GLY A CA 1
ATOM 1646 C C . GLY A 1 208 ? 5.461 5.469 -20.637 1.00 66.88 208 GLY A C 1
ATOM 1647 O O . GLY A 1 208 ? 4.243 5.413 -20.772 1.00 66.88 208 GLY A O 1
ATOM 1648 N N . 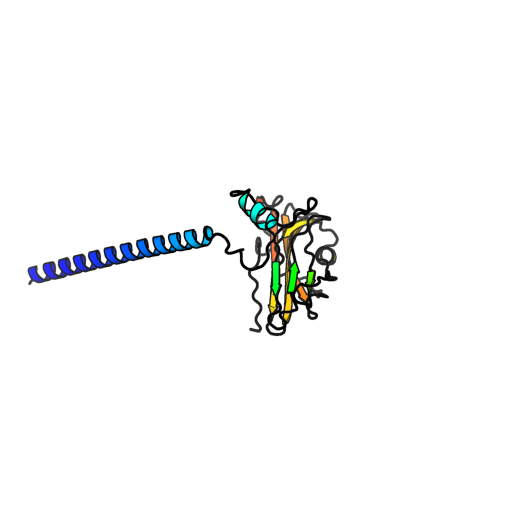ILE A 1 209 ? 6.269 5.656 -21.683 1.00 76.50 209 ILE A N 1
ATOM 1649 C CA . ILE A 1 209 ? 5.761 5.884 -23.049 1.00 76.50 209 ILE A CA 1
ATOM 1650 C C . ILE A 1 209 ? 5.315 4.575 -23.722 1.00 76.50 209 ILE A C 1
ATOM 1652 O O . ILE A 1 209 ? 4.433 4.587 -24.582 1.00 76.50 209 ILE A O 1
ATOM 1656 N N . ALA A 1 210 ? 5.904 3.441 -23.341 1.00 85.00 210 ALA A N 1
ATOM 1657 C CA . ALA A 1 210 ? 5.522 2.126 -23.843 1.00 85.00 210 ALA A CA 1
ATOM 1658 C C . ALA A 1 210 ? 5.610 1.062 -22.746 1.00 85.00 210 ALA A C 1
ATOM 1660 O O . ALA A 1 210 ? 6.355 1.216 -21.781 1.00 85.00 210 ALA A O 1
ATOM 1661 N N . ILE A 1 211 ? 4.874 -0.033 -22.924 1.00 88.44 211 ILE A N 1
ATOM 1662 C CA . ILE A 1 211 ? 4.992 -1.223 -22.077 1.00 88.44 211 ILE A CA 1
ATOM 1663 C C . ILE A 1 211 ? 6.282 -1.952 -22.463 1.00 88.44 211 ILE A C 1
ATOM 1665 O O . ILE A 1 211 ? 6.540 -2.169 -23.650 1.00 88.44 211 ILE A O 1
ATOM 1669 N N . GLY A 1 212 ? 7.101 -2.268 -21.464 1.00 86.81 212 GLY A N 1
ATOM 1670 C CA . GLY A 1 212 ? 8.343 -3.007 -21.633 1.00 86.81 212 GLY A CA 1
ATOM 1671 C C . GLY A 1 212 ? 8.122 -4.500 -21.841 1.00 86.81 212 GLY A C 1
ATOM 1672 O O . GLY A 1 212 ? 6.995 -4.992 -21.882 1.00 86.81 212 GLY A O 1
ATOM 1673 N N . SER A 1 213 ? 9.220 -5.222 -22.042 1.00 86.75 213 SER A N 1
ATOM 1674 C CA . SER A 1 213 ? 9.178 -6.655 -22.344 1.00 86.75 213 SER A CA 1
ATOM 1675 C C . SER A 1 213 ? 9.310 -7.554 -21.112 1.00 86.75 213 SER A C 1
ATOM 1677 O O . SER A 1 213 ? 9.136 -8.769 -21.229 1.00 86.75 213 SER A O 1
ATOM 1679 N N . ALA A 1 214 ? 9.621 -6.982 -19.946 1.00 85.00 214 ALA A N 1
ATOM 1680 C CA . ALA A 1 214 ? 9.793 -7.720 -18.704 1.00 85.00 214 ALA A CA 1
ATOM 1681 C C . ALA A 1 214 ? 8.470 -7.915 -17.945 1.00 85.00 214 ALA A C 1
ATOM 1683 O O . ALA A 1 214 ? 7.618 -7.028 -17.909 1.00 85.00 214 ALA A O 1
ATOM 1684 N N . GLY A 1 215 ? 8.359 -9.069 -17.278 1.00 87.19 215 GLY A N 1
ATOM 1685 C CA . GLY A 1 215 ? 7.269 -9.405 -16.361 1.00 87.19 215 GLY A CA 1
ATOM 1686 C C . GLY A 1 215 ? 5.901 -9.594 -17.024 1.00 87.19 215 GLY A C 1
ATOM 1687 O O . GLY A 1 215 ? 5.807 -9.948 -18.199 1.00 87.19 215 GLY A O 1
ATOM 1688 N N . ASP A 1 216 ? 4.845 -9.379 -16.243 1.00 87.06 216 ASP A N 1
ATOM 1689 C CA . ASP A 1 216 ? 3.452 -9.687 -16.591 1.00 87.06 216 ASP A CA 1
ATOM 1690 C C . ASP A 1 216 ? 2.683 -8.481 -17.167 1.00 87.06 216 ASP A C 1
ATOM 1692 O O . ASP A 1 216 ? 1.502 -8.591 -17.502 1.00 87.06 216 ASP A O 1
ATOM 1696 N N . GLY A 1 217 ? 3.347 -7.329 -17.312 1.00 86.00 217 GLY A N 1
ATOM 1697 C CA . GLY A 1 217 ? 2.781 -6.098 -17.867 1.00 86.00 217 GLY A CA 1
ATOM 1698 C C . GLY A 1 217 ? 2.760 -4.935 -16.876 1.00 86.00 217 GLY A C 1
ATOM 1699 O O . GLY A 1 217 ? 3.532 -4.891 -15.927 1.00 86.00 217 GLY A O 1
ATOM 1700 N N . ILE A 1 218 ? 1.896 -3.954 -17.129 1.00 86.00 218 ILE A N 1
ATOM 1701 C CA . ILE A 1 218 ? 1.739 -2.784 -16.257 1.00 86.00 218 ILE A CA 1
ATOM 1702 C C . ILE A 1 218 ? 0.574 -2.994 -15.302 1.00 86.00 218 ILE A C 1
ATOM 1704 O O . ILE A 1 218 ? -0.454 -3.562 -15.679 1.00 86.00 218 ILE A O 1
ATOM 1708 N N . PHE A 1 219 ? 0.734 -2.502 -14.082 1.00 84.94 219 PHE A N 1
ATOM 1709 C CA . PHE A 1 219 ? -0.288 -2.580 -13.051 1.00 84.94 219 PHE A CA 1
ATOM 1710 C C . PHE A 1 219 ? -0.766 -1.177 -12.702 1.00 84.94 219 PHE A C 1
ATOM 1712 O O . PHE A 1 219 ? -0.052 -0.201 -12.876 1.00 84.94 219 PHE A O 1
ATOM 1719 N N . ASP A 1 220 ? -1.987 -1.097 -12.222 1.00 86.31 220 ASP A N 1
ATOM 1720 C CA . ASP A 1 220 ? -2.583 0.087 -11.611 1.00 86.31 220 ASP A CA 1
ATOM 1721 C C . ASP A 1 220 ? -3.269 -0.415 -10.332 1.00 86.31 220 ASP A C 1
ATOM 1723 O O . ASP A 1 220 ? -3.083 -1.589 -9.972 1.00 86.31 220 ASP A O 1
ATOM 1727 N N . ARG A 1 221 ? -4.090 0.406 -9.673 1.00 90.38 221 ARG A N 1
ATOM 1728 C CA . ARG A 1 221 ? -4.801 -0.002 -8.455 1.00 90.38 221 ARG A CA 1
ATOM 1729 C C . ARG A 1 221 ? -5.440 -1.386 -8.546 1.00 90.38 221 ARG A C 1
ATOM 1731 O O . ARG A 1 221 ? -6.482 -1.598 -9.175 1.00 90.38 221 ARG A O 1
ATOM 1738 N N . GLN A 1 222 ? -4.849 -2.322 -7.819 1.00 88.44 222 GLN A N 1
ATOM 1739 C CA . GLN A 1 222 ? -5.320 -3.685 -7.687 1.00 88.44 222 GLN A CA 1
ATOM 1740 C C . GLN A 1 222 ? -6.651 -3.736 -6.943 1.00 88.44 222 GLN A C 1
ATOM 1742 O O . GLN A 1 222 ? -6.884 -3.049 -5.947 1.00 88.44 222 GLN A O 1
ATOM 1747 N N . TRP A 1 223 ? -7.522 -4.626 -7.408 1.00 85.44 223 TRP A N 1
ATOM 1748 C CA . TRP A 1 223 ? -8.713 -5.019 -6.671 1.00 85.44 223 TRP A CA 1
ATOM 1749 C C . TRP A 1 223 ? -8.320 -6.166 -5.748 1.00 85.44 223 TRP A C 1
ATOM 1751 O O . TRP A 1 223 ? -8.021 -7.264 -6.217 1.00 85.44 223 TRP A O 1
ATOM 1761 N N . MET A 1 224 ? -8.294 -5.910 -4.441 1.00 86.56 224 MET A N 1
ATOM 1762 C CA . MET A 1 224 ? -7.864 -6.896 -3.454 1.00 86.56 224 MET A CA 1
ATOM 1763 C C . MET A 1 224 ? -9.063 -7.448 -2.685 1.00 86.56 224 MET A C 1
ATOM 1765 O O . MET A 1 224 ? -9.777 -6.717 -2.002 1.00 86.56 224 MET A O 1
ATOM 1769 N N . ALA A 1 225 ? -9.258 -8.760 -2.778 1.00 84.50 225 ALA A N 1
ATOM 1770 C CA . ALA A 1 225 ? -10.134 -9.522 -1.903 1.00 84.50 225 ALA A CA 1
ATOM 1771 C C . ALA A 1 225 ? -9.307 -10.644 -1.279 1.00 84.50 225 ALA A C 1
ATOM 1773 O O . ALA A 1 225 ? -8.504 -11.276 -1.963 1.00 84.50 225 ALA A O 1
ATOM 1774 N N . VAL A 1 226 ? -9.486 -10.869 0.020 1.00 83.00 226 VAL A N 1
ATOM 1775 C CA . VAL A 1 226 ? -8.769 -11.916 0.746 1.00 83.00 226 VAL A CA 1
ATOM 1776 C C . VAL A 1 226 ? -9.798 -12.866 1.328 1.00 83.00 226 VAL A C 1
ATOM 1778 O O . VAL A 1 226 ? -10.606 -12.487 2.175 1.00 83.00 226 VAL A O 1
ATOM 1781 N N . ASP A 1 227 ? -9.767 -14.108 0.865 1.00 78.75 227 ASP A N 1
ATOM 1782 C CA . ASP A 1 227 ? -10.505 -15.209 1.459 1.00 78.75 227 ASP A CA 1
ATOM 1783 C C . ASP A 1 227 ? -9.536 -16.318 1.900 1.00 78.75 227 ASP A C 1
ATOM 1785 O O . ASP A 1 227 ? -8.315 -16.211 1.771 1.00 78.75 227 ASP A O 1
ATOM 1789 N N . ARG A 1 228 ? -10.080 -17.373 2.509 1.00 66.88 228 ARG A N 1
ATOM 1790 C CA . ARG A 1 228 ? -9.306 -18.552 2.916 1.00 66.88 228 ARG A CA 1
ATOM 1791 C C . ARG A 1 228 ? -9.574 -19.739 1.993 1.00 66.88 228 ARG A C 1
ATOM 1793 O O . ARG A 1 228 ? -9.695 -20.852 2.498 1.00 66.88 228 ARG A O 1
ATOM 1800 N N . SER A 1 229 ? -9.690 -19.544 0.680 1.00 63.72 229 SER A N 1
ATOM 1801 C CA . SER A 1 229 ? -10.020 -20.638 -0.248 1.00 63.72 229 SER A CA 1
ATOM 1802 C C . SER A 1 229 ? -8.857 -21.607 -0.550 1.00 63.72 229 SER A C 1
ATOM 1804 O O . SER A 1 229 ? -8.838 -22.191 -1.632 1.00 63.72 229 SER A O 1
ATOM 1806 N N . GLY A 1 230 ? -7.876 -21.729 0.355 1.00 48.72 230 GLY A N 1
ATOM 1807 C CA . GLY A 1 230 ? -6.677 -22.561 0.174 1.00 48.72 230 GLY A CA 1
ATOM 1808 C C . GLY A 1 230 ? -6.966 -24.026 -0.131 1.00 48.72 230 GLY A C 1
ATOM 1809 O O . GLY A 1 230 ? -8.026 -24.533 0.303 1.00 48.72 230 GLY A O 1
#

Radius of gyration: 26.57 Å; Cα contacts (8 Å, |Δi|>4): 366; chains: 1; bounding box: 75×53×71 Å

Foldseek 3Di:
DVVVVVVVVVVVVVVVVVVVVVVVVVVVVVVVVVVVVVVCVVPVDPPPPDDDDPPVQVVQVPPCPDDDGDPDPDPQWDKADKDKDAQPVARQWIKIWTFTPNPHTWTWIWIGNGNPPDIDTAPDTVVVVCCLLQVPKAFPDWTAWYWEAEPVRKIKIKIWTFIDHPPPVQWTKIFIFMWIDPPSRNYIDADPDPPRGTPWMFTAGNSRPGGDDDTDTDDDHDDDDDYPPD

Mean predicted aligned error: 14.21 Å

Nearest PDB structures (foldseek):
  1jb5-assembly1_B  TM=4.437E-01  e=4.260E+00  Rattus norvegicus
  1jb2-assembly1_B  TM=5.247E-01  e=9.070E+00  Rattus norvegicus
  1gy6-assembly1_B  TM=3.832E-01  e=7.714E+00  Rattus norvegicus
  8th5-assembly4_D  TM=3.996E-01  e=7.308E+00  Homo sapiens
  6ta7-assembly3_C  TM=2.899E-01  e=7.714E+00  Homo sapiens

Solvent-accessible surface area (backbone atoms only — not comparable to full-atom values): 13463 Å² total; per-residue (Å²): 118,69,69,63,52,53,55,53,52,54,51,50,54,50,53,52,52,51,53,54,54,51,52,52,52,53,53,53,51,51,52,51,49,50,53,48,50,53,50,46,65,76,62,55,74,77,87,81,81,83,76,87,73,53,72,67,60,63,52,60,72,68,71,53,93,86,59,93,74,80,88,61,91,64,88,85,58,72,74,43,63,73,32,74,47,66,40,92,85,39,73,31,32,33,39,37,29,27,39,37,55,83,84,52,82,37,52,56,40,37,24,17,78,59,60,66,81,52,77,43,77,29,80,54,53,57,57,59,56,49,40,72,80,39,74,76,47,42,83,77,48,64,48,50,45,44,70,36,57,34,94,86,57,41,34,35,39,32,36,37,38,28,28,44,46,80,88,42,86,60,34,29,40,34,41,29,38,47,37,38,15,88,58,75,55,47,48,68,46,63,60,89,51,86,76,74,31,47,83,47,42,14,17,22,26,72,94,65,78,39,81,37,89,45,69,85,40,84,84,72,77,74,88,73,82,55,78,85,86,122

Sequence (230 aa):
MKLKFYALSSLMLLLCAVSLSAQNKTLTENQKEYFRELWKEKYHPAKGSEHGASSQLAETFKANGLGEMKVSSNTVTDEGEPFIMVNPNDSDNVVVSYMDLNNGLRFPIYYTLDGGNSWNLSNFNTVDSMARFHPTWTIAGGGDPVFAYDSNGRLYFSWLYLSQAPNSNNEDPMEMYWAWSDDKGQTWKMVNDTNDRLIGSGSLIFGGIAIGSAGDGIFDRQWMAVDRSG